Protein AF-A0A831WWN8-F1 (afdb_monomer_lite)

Sequence (257 aa):
MFRSAAKQTPRYRPALEALEDRYAPATVGPVLNGTVLTITAKNSGSNIVISDNGAGFGNNITVNFDNNKPAVFASVTTINIVGSNNRDKVTYNLTSAFGASNRVVNVNLAEGNDVVNFNASNINISTGASLSFNVQQGGGSITVAALYSGVINGALNFNATADLKPSNVCAQFQVQSGSTGNLNANLTGGTGKDYLTLAVCQANTGDPVVISATINAVGKGNQKDILAITPGVLVNSLSGEKFTPKILTSCSVCAES

Foldseek 3Di:
DDDDDDDDDDDDDDDDDPPPPPDPPDDAAWDDDQQEIEHEADQAAKEWEWEAQLPQFDQGIWIQIRNPDIDTDTNHAEYHYEAHQEEYEYEYAHPEANDLGHHAYEAEHAHYAYEYEAHAEAYEHDANYEYAYEADYHPYEYEYEADHEYAYQEEYHYEHEEEQEEYEHAHFYHHEPQHQYEYHAEYEYYQYQYAHEYEHHYPDPPHNYHYAHEYEYDHPDPRAHAYEYEPPYDYDYPDPDDHDHHYDPDRDDSVPD

Secondary structure (DSSP, 8-state):
---PPP-PPPPP------------PPPPEEEEETTEEEEEPPTT--EEEEEE---SSSEEEEEEETTPPPEEEES--EEEEE--SS--EEEEEE-S-B-S-EEEEEEEE-SSEEEEEEEETT--B-TT-EEEEEEEE-SSEEEEEEEEEE-BSSEEEEEEE--SS--EEEEEEEE-TT--SEEEEEEE--SS--EEEEEEEES-TTS--EEEEEEE----SS-----EE-TT------SS-----EE-SSS--TT--

Structure (mmCIF, N/CA/C/O backbone):
data_AF-A0A831WWN8-F1
#
_entry.id   AF-A0A831WWN8-F1
#
loop_
_atom_site.group_PDB
_atom_site.id
_atom_site.type_symbol
_atom_site.label_atom_id
_atom_site.label_alt_id
_atom_site.label_comp_id
_atom_site.label_asym_id
_atom_site.label_entity_id
_atom_site.label_seq_id
_atom_site.pdbx_PDB_ins_code
_atom_site.Cartn_x
_atom_site.Cartn_y
_atom_site.Cartn_z
_atom_site.occupancy
_atom_site.B_iso_or_equiv
_atom_site.auth_seq_id
_atom_site.auth_comp_id
_atom_site.auth_asym_id
_atom_site.auth_atom_id
_atom_site.pdbx_PDB_model_num
ATOM 1 N N . MET A 1 1 ? 79.628 -0.978 -50.983 1.00 47.94 1 MET A N 1
ATOM 2 C CA . MET A 1 1 ? 78.797 -2.095 -50.473 1.00 47.94 1 MET A CA 1
ATOM 3 C C . MET A 1 1 ? 77.578 -1.503 -49.777 1.00 47.94 1 MET A C 1
ATOM 5 O O . MET A 1 1 ? 77.693 -1.078 -48.637 1.00 47.94 1 MET A O 1
ATOM 9 N N . PHE A 1 2 ? 76.438 -1.403 -50.464 1.00 48.16 2 PHE A N 1
ATOM 10 C CA . PHE A 1 2 ? 75.191 -0.906 -49.870 1.00 48.16 2 PHE A CA 1
ATOM 11 C C . PHE A 1 2 ? 74.378 -2.100 -49.363 1.00 48.16 2 PHE A C 1
ATOM 13 O O . PHE A 1 2 ? 73.973 -2.954 -50.149 1.00 48.16 2 PHE A O 1
ATOM 20 N N . ARG A 1 3 ? 74.201 -2.209 -48.041 1.00 58.12 3 ARG A N 1
ATOM 21 C CA . ARG A 1 3 ? 73.379 -3.260 -47.430 1.00 58.12 3 ARG A CA 1
ATOM 22 C C . ARG A 1 3 ? 71.913 -2.852 -47.548 1.00 58.12 3 ARG A C 1
ATOM 24 O O . ARG A 1 3 ? 71.499 -1.870 -46.941 1.00 58.12 3 ARG A O 1
ATOM 31 N N . SER A 1 4 ? 71.154 -3.593 -48.351 1.00 58.69 4 SER A N 1
ATOM 32 C CA . SER A 1 4 ? 69.708 -3.414 -48.485 1.00 58.69 4 SER A CA 1
ATOM 33 C C . SER A 1 4 ? 69.034 -3.838 -47.179 1.00 58.69 4 SER A C 1
ATOM 35 O O . SER A 1 4 ? 69.185 -4.979 -46.740 1.00 58.69 4 SER A O 1
ATOM 37 N N . ALA A 1 5 ? 68.364 -2.898 -46.514 1.00 70.06 5 ALA A N 1
ATOM 38 C CA . ALA A 1 5 ? 67.663 -3.156 -45.265 1.00 70.06 5 ALA A CA 1
ATOM 39 C C . ALA A 1 5 ? 66.389 -3.962 -45.549 1.00 70.06 5 ALA A C 1
ATOM 41 O O . ALA A 1 5 ? 65.574 -3.583 -46.392 1.00 70.06 5 ALA A O 1
ATOM 42 N N . ALA A 1 6 ? 66.220 -5.084 -44.848 1.00 72.69 6 ALA A N 1
ATOM 43 C CA . ALA A 1 6 ? 65.039 -5.925 -44.972 1.00 72.69 6 ALA A CA 1
ATOM 44 C C . ALA A 1 6 ? 63.779 -5.125 -44.605 1.00 72.69 6 ALA A C 1
ATOM 46 O O . ALA A 1 6 ? 63.646 -4.613 -43.492 1.00 72.69 6 ALA A O 1
ATOM 47 N N . LYS A 1 7 ? 62.852 -5.018 -45.560 1.00 76.31 7 LYS A N 1
ATOM 48 C CA . LYS A 1 7 ? 61.577 -4.318 -45.405 1.00 76.31 7 LYS A CA 1
ATOM 49 C C . LYS A 1 7 ? 60.720 -5.075 -44.387 1.00 76.31 7 LYS A C 1
ATOM 51 O O . LYS A 1 7 ? 60.211 -6.151 -44.689 1.00 76.31 7 LYS A O 1
ATOM 56 N N . GLN A 1 8 ? 60.582 -4.538 -43.175 1.00 81.12 8 GLN A N 1
ATOM 57 C CA . GLN A 1 8 ? 59.682 -5.109 -42.175 1.00 81.12 8 GLN A CA 1
ATOM 58 C C . GLN A 1 8 ? 58.234 -4.972 -42.650 1.00 81.12 8 GLN A C 1
ATOM 60 O O . GLN A 1 8 ? 57.717 -3.868 -42.808 1.00 81.12 8 GLN A O 1
ATOM 65 N N . THR A 1 9 ? 57.573 -6.104 -42.877 1.00 80.94 9 THR A N 1
ATOM 66 C CA . THR A 1 9 ? 56.127 -6.151 -43.091 1.00 80.94 9 THR A CA 1
ATOM 67 C C . THR A 1 9 ? 55.415 -5.946 -41.753 1.00 80.94 9 THR A C 1
ATOM 69 O O . THR A 1 9 ? 55.699 -6.691 -40.806 1.00 80.94 9 THR A O 1
ATOM 72 N N . PRO A 1 10 ? 54.504 -4.964 -41.644 1.00 78.56 10 PRO A N 1
ATOM 73 C CA . PRO A 1 10 ? 53.754 -4.736 -40.418 1.00 78.56 10 PRO A CA 1
ATOM 74 C C . PRO A 1 10 ? 52.941 -5.988 -40.077 1.00 78.56 10 PRO A C 1
ATOM 76 O O . PRO A 1 10 ? 52.265 -6.564 -40.929 1.00 78.56 10 PRO A O 1
ATOM 79 N N . ARG A 1 11 ? 53.037 -6.441 -38.825 1.00 85.75 11 ARG A N 1
ATOM 80 C CA . ARG A 1 11 ? 52.242 -7.568 -38.330 1.00 85.75 11 ARG A CA 1
ATOM 81 C C . ARG A 1 11 ? 50.863 -7.049 -37.943 1.00 85.75 11 ARG A C 1
ATOM 83 O O . ARG A 1 11 ? 50.771 -6.150 -37.110 1.00 85.75 11 ARG A O 1
ATOM 90 N N . TYR A 1 12 ? 49.816 -7.637 -38.515 1.00 85.38 12 TYR A N 1
ATOM 91 C CA . TYR A 1 12 ? 48.446 -7.417 -38.065 1.00 85.38 12 TYR A CA 1
ATOM 92 C C . TYR A 1 12 ? 48.336 -7.837 -36.595 1.00 85.38 12 TYR A C 1
ATOM 94 O O . TYR A 1 12 ? 48.578 -8.994 -36.246 1.00 85.38 12 TYR A O 1
ATOM 102 N N . ARG A 1 13 ? 48.039 -6.869 -35.730 1.00 85.69 13 ARG A N 1
ATOM 103 C CA . ARG A 1 13 ? 47.744 -7.080 -34.316 1.00 85.69 13 ARG A CA 1
ATOM 104 C C . ARG A 1 13 ? 46.308 -6.615 -34.106 1.00 85.69 13 ARG A C 1
ATOM 106 O O . ARG A 1 13 ? 46.110 -5.404 -34.047 1.00 85.69 13 ARG A O 1
ATOM 113 N N . PRO A 1 14 ? 45.318 -7.522 -34.060 1.00 78.56 14 PRO A N 1
ATOM 114 C CA . PRO A 1 14 ? 43.962 -7.123 -33.719 1.00 78.56 14 PRO A CA 1
ATOM 115 C C . PRO A 1 14 ? 44.004 -6.483 -32.329 1.00 78.56 14 PRO A C 1
ATOM 117 O O . PRO A 1 14 ? 44.434 -7.110 -31.361 1.00 78.56 14 PRO A O 1
ATOM 120 N N . ALA A 1 15 ? 43.651 -5.202 -32.258 1.00 81.62 15 ALA A N 1
ATOM 121 C CA . ALA A 1 15 ? 43.452 -4.518 -30.996 1.00 81.62 15 ALA A CA 1
ATOM 122 C C . ALA A 1 15 ? 42.047 -4.877 -30.510 1.00 81.62 15 ALA A C 1
ATOM 124 O O . ALA A 1 15 ? 41.080 -4.745 -31.256 1.00 81.62 15 ALA A O 1
ATOM 125 N N . LEU A 1 16 ? 41.945 -5.371 -29.278 1.00 76.19 16 LEU A N 1
ATOM 126 C CA . LEU A 1 16 ? 40.666 -5.415 -28.582 1.00 76.19 16 LEU A CA 1
ATOM 127 C C . LEU A 1 16 ? 40.280 -3.965 -28.301 1.00 76.19 16 LEU A C 1
ATOM 129 O O . LEU A 1 16 ? 40.914 -3.312 -27.470 1.00 76.19 16 LEU A O 1
ATOM 133 N N . GLU A 1 17 ? 39.289 -3.451 -29.024 1.00 78.06 17 GLU A N 1
ATOM 134 C CA . GLU A 1 17 ? 38.621 -2.223 -28.611 1.00 78.06 17 GLU A CA 1
ATOM 135 C C . GLU A 1 17 ? 38.012 -2.487 -27.233 1.00 78.06 17 GLU A C 1
ATOM 137 O O . GLU A 1 17 ? 37.414 -3.544 -26.998 1.00 78.06 17 GLU A O 1
ATOM 142 N N . ALA A 1 18 ? 38.264 -1.577 -26.288 1.00 75.50 18 ALA A N 1
ATOM 143 C CA . ALA A 1 18 ? 37.658 -1.665 -24.972 1.00 75.50 18 ALA A CA 1
ATOM 144 C C . ALA A 1 18 ? 36.148 -1.762 -25.184 1.00 75.50 18 ALA A C 1
ATOM 146 O O . ALA A 1 18 ? 35.589 -0.953 -25.921 1.00 75.50 18 ALA A O 1
ATOM 147 N N . LEU A 1 19 ? 35.525 -2.784 -24.591 1.00 71.81 19 LEU A N 1
ATOM 148 C CA . LEU A 1 19 ? 34.079 -2.949 -24.616 1.00 71.81 19 LEU A CA 1
ATOM 149 C C . LEU A 1 19 ? 33.482 -1.640 -24.087 1.00 71.81 19 LEU A C 1
ATOM 151 O O . LEU A 1 19 ? 33.566 -1.363 -22.894 1.00 71.81 19 LEU A O 1
ATOM 155 N N . GLU A 1 20 ? 32.971 -0.816 -24.990 1.00 75.12 20 GLU A N 1
ATOM 156 C CA . GLU A 1 20 ? 32.306 0.440 -24.676 1.00 75.12 20 GLU A CA 1
ATOM 157 C C . GLU A 1 20 ? 31.226 0.197 -23.619 1.00 75.12 20 GLU A C 1
ATOM 159 O O . GLU A 1 20 ? 30.550 -0.837 -23.657 1.00 75.12 20 GLU A O 1
ATOM 164 N N . ASP A 1 21 ? 31.142 1.101 -22.636 1.00 77.25 21 ASP A N 1
ATOM 165 C CA . ASP A 1 21 ? 30.325 0.950 -21.431 1.00 77.25 21 ASP A CA 1
ATOM 166 C C . ASP A 1 21 ? 28.894 0.546 -21.798 1.00 77.25 21 ASP A C 1
ATOM 168 O O . ASP A 1 21 ? 28.051 1.364 -22.176 1.00 77.25 21 ASP A O 1
ATOM 172 N N . ARG A 1 22 ? 28.601 -0.753 -21.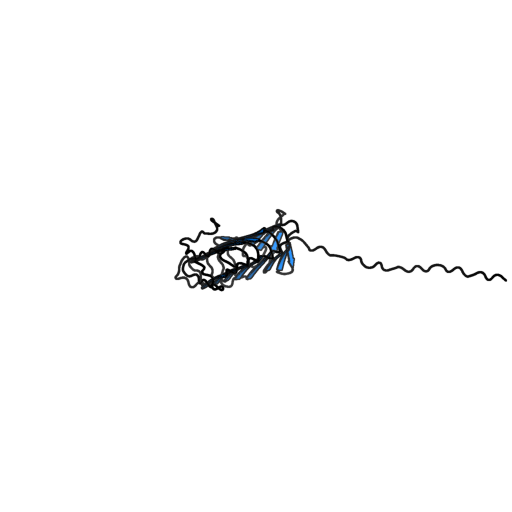689 1.00 72.50 22 ARG A N 1
ATOM 173 C CA . ARG A 1 22 ? 27.260 -1.283 -21.913 1.00 72.50 22 ARG A CA 1
ATOM 174 C C . ARG A 1 22 ? 26.413 -0.944 -20.702 1.00 72.50 22 ARG A C 1
ATOM 176 O O . ARG A 1 22 ? 26.253 -1.754 -19.792 1.00 72.50 22 ARG A O 1
ATOM 183 N N . TYR A 1 23 ? 25.847 0.254 -20.702 1.00 76.19 23 TYR A N 1
ATOM 184 C CA . TYR A 1 23 ? 24.773 0.585 -19.785 1.00 76.19 23 TYR A CA 1
ATOM 185 C C . TYR A 1 23 ? 23.511 -0.144 -20.249 1.00 76.19 23 TYR A C 1
ATOM 187 O O . TYR A 1 23 ? 22.890 0.246 -21.237 1.00 76.19 23 TYR A O 1
ATOM 195 N N . ALA A 1 24 ? 23.148 -1.237 -19.576 1.00 71.38 24 ALA A N 1
ATOM 196 C CA . ALA A 1 24 ? 21.840 -1.850 -19.767 1.00 71.38 24 ALA A CA 1
ATOM 197 C C . ALA A 1 24 ? 20.793 -0.853 -19.245 1.00 71.38 24 ALA A C 1
ATOM 199 O O . ALA A 1 24 ? 20.794 -0.571 -18.043 1.00 71.38 24 ALA A O 1
ATOM 200 N N . PRO A 1 25 ? 19.926 -0.285 -20.104 1.00 76.00 25 PRO A N 1
ATOM 201 C CA . PRO A 1 25 ? 18.902 0.636 -19.640 1.00 76.00 25 PRO A CA 1
ATOM 202 C C . PRO A 1 25 ? 18.046 -0.070 -18.591 1.00 76.00 25 PRO A C 1
ATOM 204 O O . PRO A 1 25 ? 17.655 -1.226 -18.784 1.00 76.00 25 PRO A O 1
ATOM 207 N N . ALA A 1 26 ? 17.754 0.613 -17.484 1.00 79.06 26 ALA A N 1
ATOM 208 C CA . ALA A 1 26 ? 16.809 0.094 -16.508 1.00 79.06 26 ALA A CA 1
ATOM 209 C C . ALA A 1 26 ? 15.495 -0.260 -17.224 1.00 79.06 26 ALA A C 1
ATOM 211 O O . ALA A 1 26 ? 14.973 0.524 -18.020 1.00 79.06 26 ALA A O 1
ATOM 212 N N . THR A 1 27 ? 14.981 -1.466 -16.983 1.00 86.75 27 THR A N 1
ATOM 213 C CA . THR A 1 27 ? 13.718 -1.894 -17.588 1.00 86.75 27 THR A CA 1
ATOM 214 C C . THR A 1 27 ? 12.577 -1.093 -16.966 1.00 86.75 27 THR A C 1
ATOM 216 O O . THR A 1 27 ? 12.375 -1.132 -15.753 1.00 86.75 27 THR A O 1
ATOM 219 N N . VAL A 1 28 ? 11.852 -0.355 -17.803 1.00 94.44 28 VAL A N 1
ATOM 220 C CA . VAL A 1 28 ? 10.651 0.400 -17.428 1.00 94.44 28 VAL A CA 1
ATOM 221 C C . VAL A 1 28 ? 9.422 -0.494 -17.586 1.00 94.44 28 VAL A C 1
ATOM 223 O O . VAL A 1 28 ? 9.306 -1.220 -18.574 1.00 94.44 28 VAL A O 1
ATOM 226 N N . GLY A 1 29 ? 8.479 -0.391 -16.650 1.00 95.69 29 GLY A N 1
ATOM 227 C CA . GLY A 1 29 ? 7.239 -1.162 -16.645 1.00 95.69 29 GLY A CA 1
ATOM 228 C C . GLY A 1 29 ? 7.295 -2.410 -15.755 1.00 95.69 29 GLY A C 1
ATOM 229 O O . GLY A 1 29 ? 8.200 -2.548 -14.929 1.00 95.69 29 GLY A O 1
ATOM 230 N N . PRO A 1 30 ? 6.287 -3.294 -15.862 1.00 97.12 30 PRO A N 1
ATOM 231 C CA . PRO A 1 30 ? 6.151 -4.449 -14.986 1.00 97.12 30 PRO A CA 1
ATOM 232 C C . PRO A 1 30 ? 7.050 -5.622 -15.414 1.00 97.12 30 PRO A C 1
ATOM 234 O O . PRO A 1 30 ? 7.032 -6.048 -16.567 1.00 97.12 30 PRO A O 1
ATOM 237 N N . VAL A 1 31 ? 7.785 -6.192 -14.459 1.00 96.88 31 VAL A N 1
ATOM 238 C CA . VAL A 1 31 ? 8.662 -7.359 -14.620 1.00 96.88 31 VAL A CA 1
ATOM 239 C C . VAL A 1 31 ? 8.411 -8.333 -13.470 1.00 96.88 31 VAL A C 1
ATOM 241 O O . VAL A 1 31 ? 8.543 -7.967 -12.303 1.00 96.88 31 VAL A O 1
ATOM 244 N N . LEU A 1 32 ? 8.063 -9.583 -13.786 1.00 96.56 32 LEU A N 1
ATOM 245 C CA . LEU A 1 32 ? 7.875 -10.648 -12.797 1.00 96.56 32 LEU A CA 1
ATOM 246 C C . LEU A 1 32 ? 9.138 -11.511 -12.695 1.00 96.56 32 LEU A C 1
ATOM 248 O O . LEU A 1 32 ? 9.572 -12.084 -13.693 1.00 96.56 32 LEU A O 1
ATOM 252 N N . ASN A 1 33 ? 9.690 -11.642 -11.489 1.00 96.75 33 ASN A N 1
ATOM 253 C CA . ASN A 1 33 ? 10.770 -12.576 -11.176 1.00 96.75 33 ASN A CA 1
ATOM 254 C C . ASN A 1 33 ? 10.346 -13.476 -10.005 1.00 96.75 33 ASN A C 1
ATOM 256 O O . ASN A 1 33 ? 10.228 -13.025 -8.863 1.00 96.75 33 ASN A O 1
ATOM 260 N N . GLY A 1 34 ? 10.060 -14.746 -10.299 1.00 95.12 34 GLY A N 1
ATOM 261 C CA . GLY A 1 34 ? 9.438 -15.656 -9.337 1.00 95.12 34 GLY A CA 1
ATOM 262 C C . GLY A 1 34 ? 8.065 -15.133 -8.903 1.00 95.12 34 GLY A C 1
ATOM 263 O O . GLY A 1 34 ? 7.175 -14.975 -9.733 1.00 95.12 34 GLY A O 1
ATOM 264 N N . THR A 1 35 ? 7.904 -14.845 -7.610 1.00 95.44 35 THR A N 1
ATOM 265 C CA . THR A 1 35 ? 6.669 -14.288 -7.026 1.00 95.44 35 THR A CA 1
ATOM 266 C C . THR A 1 35 ? 6.742 -12.776 -6.771 1.00 95.44 35 THR A C 1
ATOM 268 O O . THR A 1 35 ? 5.822 -12.199 -6.183 1.00 95.44 35 THR A O 1
ATOM 271 N N . VAL A 1 36 ? 7.829 -12.118 -7.194 1.00 96.94 36 VAL A N 1
ATOM 272 C CA . VAL A 1 36 ? 8.056 -10.680 -7.006 1.00 96.94 36 VAL A CA 1
ATOM 273 C C . VAL A 1 36 ? 7.798 -9.947 -8.316 1.00 96.94 36 VAL A C 1
ATOM 275 O O . VAL A 1 36 ? 8.539 -10.100 -9.288 1.00 96.94 36 VAL A O 1
ATOM 278 N N . LEU A 1 37 ? 6.742 -9.140 -8.337 1.00 97.25 37 LEU A N 1
ATOM 279 C CA . LEU A 1 37 ? 6.425 -8.233 -9.431 1.00 97.25 37 LEU A CA 1
ATOM 280 C C . LEU A 1 37 ? 7.048 -6.868 -9.142 1.00 97.25 37 LEU A C 1
ATOM 282 O O . LEU A 1 37 ? 6.639 -6.196 -8.199 1.00 97.25 37 LEU A O 1
ATOM 286 N N . THR A 1 38 ? 8.003 -6.443 -9.959 1.00 97.88 38 THR A N 1
ATOM 287 C CA . THR A 1 38 ? 8.586 -5.099 -9.888 1.00 97.88 38 THR A CA 1
ATOM 288 C C . THR A 1 38 ? 8.014 -4.235 -11.004 1.00 97.88 38 THR A C 1
ATOM 290 O O . THR A 1 38 ? 7.996 -4.658 -12.155 1.00 97.88 38 THR A O 1
ATOM 293 N N . ILE A 1 39 ? 7.544 -3.032 -10.684 1.00 97.88 39 ILE A N 1
ATOM 294 C CA . ILE A 1 39 ? 7.006 -2.059 -11.636 1.00 97.88 39 ILE A CA 1
ATOM 295 C C . ILE A 1 39 ? 7.834 -0.781 -11.516 1.00 97.88 39 ILE A C 1
ATOM 297 O O . ILE A 1 39 ? 7.747 -0.081 -10.509 1.00 97.88 39 ILE A O 1
ATOM 301 N N . THR A 1 40 ? 8.625 -0.479 -12.541 1.00 97.81 40 THR A N 1
ATOM 302 C CA . THR A 1 40 ? 9.481 0.717 -12.568 1.00 97.81 40 THR A CA 1
ATOM 303 C C . THR A 1 40 ? 8.817 1.818 -13.389 1.00 97.81 40 THR A C 1
ATOM 305 O O . THR A 1 40 ? 8.503 1.605 -14.565 1.00 97.81 40 THR A O 1
ATOM 308 N N . ALA A 1 41 ? 8.603 2.987 -12.785 1.00 97.56 41 ALA A N 1
ATOM 309 C CA . ALA A 1 41 ? 8.059 4.166 -13.451 1.00 97.56 41 ALA A CA 1
ATOM 310 C C . ALA A 1 41 ? 9.024 4.746 -14.502 1.00 97.56 41 ALA A C 1
ATOM 312 O O . ALA A 1 41 ? 10.225 4.474 -14.521 1.00 97.56 41 ALA A O 1
ATOM 313 N N . LYS A 1 42 ? 8.486 5.566 -15.403 1.00 96.50 42 LYS A N 1
ATOM 314 C CA . LYS A 1 42 ? 9.251 6.339 -16.388 1.00 96.50 42 LYS A CA 1
ATOM 315 C C . LYS A 1 42 ? 9.813 7.605 -15.762 1.00 96.50 42 LYS A C 1
ATOM 317 O O . LYS A 1 42 ? 9.138 8.267 -14.988 1.00 96.50 42 LYS A O 1
ATOM 322 N N . ASN A 1 43 ? 10.938 8.081 -16.291 1.00 94.06 43 ASN A N 1
ATOM 323 C CA . ASN A 1 43 ? 11.475 9.419 -15.999 1.00 94.06 43 ASN A CA 1
ATOM 324 C C . ASN A 1 43 ? 10.603 10.588 -16.512 1.00 94.06 43 ASN A C 1
ATOM 326 O O . ASN A 1 43 ? 11.061 11.723 -16.513 1.00 94.06 43 ASN A O 1
ATOM 330 N N . SER A 1 44 ? 9.386 10.334 -16.992 1.00 95.88 44 SER A N 1
ATOM 331 C CA . SER A 1 44 ? 8.389 11.351 -17.352 1.00 95.88 44 SER A CA 1
ATOM 332 C C . SER A 1 44 ? 7.207 11.386 -16.377 1.00 95.88 44 SER A C 1
ATOM 334 O O . SER A 1 44 ? 6.247 12.113 -16.620 1.00 95.88 44 SER A O 1
ATOM 336 N N . GLY A 1 45 ? 7.242 10.559 -15.328 1.00 96.62 45 GLY A N 1
ATOM 337 C CA . GLY A 1 45 ? 6.074 10.195 -14.538 1.00 96.62 45 GLY A CA 1
ATOM 338 C C . GLY A 1 45 ? 5.299 9.040 -15.177 1.00 96.62 45 GLY A C 1
ATOM 339 O O . GLY A 1 45 ? 5.405 8.777 -16.383 1.00 96.62 45 GLY A O 1
ATOM 340 N N . SER A 1 46 ? 4.535 8.321 -14.364 1.00 98.00 46 SER A N 1
ATOM 341 C CA . SER A 1 46 ? 3.749 7.156 -14.765 1.00 98.00 46 SER A CA 1
ATOM 342 C C . SER A 1 46 ? 2.399 7.089 -14.060 1.00 98.00 46 SER A C 1
ATOM 344 O O . SER A 1 46 ? 2.257 7.462 -12.901 1.00 98.00 46 SER A O 1
ATOM 346 N N . ASN A 1 47 ? 1.394 6.563 -14.755 1.00 98.12 47 ASN A N 1
ATOM 347 C CA . ASN A 1 47 ? 0.102 6.185 -14.198 1.00 98.12 47 ASN A CA 1
ATOM 348 C C . ASN A 1 47 ? 0.022 4.657 -14.111 1.00 98.12 47 ASN A C 1
ATOM 350 O O . ASN A 1 47 ? -0.111 3.969 -15.123 1.00 98.12 47 ASN A O 1
ATOM 354 N N . ILE A 1 48 ? 0.104 4.129 -12.896 1.00 98.25 48 ILE A N 1
ATOM 355 C CA . ILE A 1 48 ? 0.176 2.704 -12.592 1.00 98.25 48 ILE A CA 1
ATOM 356 C C . ILE A 1 48 ? -1.118 2.303 -11.890 1.00 98.25 48 ILE A C 1
ATOM 358 O O . ILE A 1 48 ? -1.368 2.699 -10.753 1.00 98.25 48 ILE A O 1
ATOM 362 N N . VAL A 1 49 ? -1.941 1.493 -12.552 1.00 98.44 49 VAL A N 1
ATOM 363 C CA . VAL A 1 49 ? -3.176 0.956 -11.972 1.00 98.44 49 VAL A CA 1
ATOM 364 C C . VAL A 1 49 ? -3.047 -0.551 -11.821 1.00 98.44 49 VAL A C 1
ATOM 366 O O . VAL A 1 49 ? -2.854 -1.268 -12.800 1.00 98.44 49 VAL A O 1
ATOM 369 N N . ILE A 1 50 ? -3.175 -1.030 -10.590 1.00 98.25 50 ILE A N 1
ATOM 370 C CA . ILE A 1 50 ? -3.112 -2.440 -10.223 1.00 98.25 50 ILE A CA 1
ATOM 371 C C . ILE A 1 50 ? -4.506 -2.876 -9.782 1.00 98.25 50 ILE A C 1
ATOM 373 O O . ILE A 1 50 ? -5.112 -2.249 -8.916 1.00 98.25 50 ILE A O 1
ATOM 377 N N . SER A 1 51 ? -5.007 -3.955 -10.372 1.00 97.81 51 SER A N 1
ATOM 378 C CA . SER A 1 51 ? -6.194 -4.666 -9.908 1.00 97.81 51 SER A CA 1
ATOM 379 C C . SER A 1 51 ? -5.758 -6.007 -9.335 1.00 97.81 51 SER A C 1
ATOM 381 O O . SER A 1 51 ? -5.217 -6.837 -10.065 1.00 97.81 51 SER A O 1
ATOM 383 N N . ASP A 1 52 ? -5.992 -6.199 -8.043 1.00 97.12 52 ASP A N 1
ATOM 384 C CA . ASP A 1 52 ? -5.760 -7.438 -7.308 1.00 97.12 52 ASP A CA 1
ATOM 385 C C . ASP A 1 52 ? -7.114 -8.069 -6.975 1.00 97.12 52 ASP A C 1
ATOM 387 O O . ASP A 1 52 ? -7.963 -7.438 -6.348 1.00 97.12 52 ASP A O 1
ATOM 391 N N . ASN A 1 53 ? -7.347 -9.304 -7.407 1.00 96.31 53 ASN A N 1
ATOM 392 C CA . ASN A 1 53 ? -8.584 -10.019 -7.087 1.00 96.31 53 ASN A CA 1
ATOM 393 C C . ASN A 1 53 ? -8.494 -10.824 -5.774 1.00 96.31 53 ASN A C 1
ATOM 395 O O . ASN A 1 53 ? -9.388 -11.610 -5.465 1.00 96.31 53 ASN A O 1
ATOM 399 N N . GLY A 1 54 ? -7.417 -10.685 -5.004 1.00 93.94 54 GLY A N 1
ATOM 400 C CA . GLY A 1 54 ? -7.239 -11.343 -3.712 1.00 93.94 54 GLY A CA 1
ATOM 401 C C . GLY A 1 54 ? -7.123 -12.868 -3.769 1.00 93.94 54 GLY A C 1
ATOM 402 O O . GLY A 1 54 ? -6.995 -13.511 -2.722 1.00 93.94 54 GLY A O 1
ATOM 403 N N . ALA A 1 55 ? -7.131 -13.466 -4.966 1.00 85.56 55 ALA A N 1
ATOM 404 C CA . ALA A 1 55 ? -6.853 -14.880 -5.139 1.00 85.56 55 ALA A CA 1
ATOM 405 C C . ALA A 1 55 ? -5.353 -15.091 -4.902 1.00 85.56 55 ALA A C 1
ATOM 407 O O . ALA A 1 55 ? -4.524 -14.555 -5.629 1.00 85.56 55 ALA A O 1
ATOM 408 N N . GLY A 1 56 ? -4.965 -15.842 -3.868 1.00 74.69 56 GLY A N 1
ATOM 409 C CA . GLY A 1 56 ? -3.545 -16.054 -3.549 1.00 74.69 56 GLY A CA 1
ATOM 410 C C . GLY A 1 56 ? -2.737 -16.634 -4.721 1.00 74.69 56 GLY A C 1
ATOM 411 O O . GLY A 1 56 ? -1.623 -16.189 -4.988 1.00 74.69 56 GLY A O 1
ATOM 412 N N . PHE A 1 57 ? -3.341 -17.561 -5.470 1.00 73.38 57 PHE A N 1
ATOM 413 C CA . PHE A 1 57 ? -2.762 -18.217 -6.644 1.00 73.38 57 PHE A CA 1
ATOM 414 C C . PHE A 1 57 ? -3.637 -18.002 -7.888 1.00 73.38 57 PHE A C 1
ATOM 416 O O . PHE A 1 57 ? -4.840 -17.770 -7.778 1.00 73.38 57 PHE A O 1
ATOM 423 N N . GLY A 1 58 ? -3.038 -18.118 -9.078 1.00 73.88 58 GLY A N 1
ATOM 424 C CA . GLY A 1 58 ? -3.700 -17.829 -10.358 1.00 73.88 58 GLY A CA 1
ATOM 425 C C . GLY A 1 58 ? -3.550 -16.367 -10.773 1.00 73.88 58 GLY A C 1
ATOM 426 O O . GLY A 1 58 ? -2.983 -15.586 -10.019 1.00 73.88 58 GLY A O 1
ATOM 427 N N . ASN A 1 59 ? -3.993 -16.033 -11.989 1.00 84.06 59 ASN A N 1
ATOM 428 C CA . ASN A 1 59 ? -3.953 -14.703 -12.620 1.00 84.06 59 ASN A CA 1
ATOM 429 C C . ASN A 1 59 ? -4.645 -13.630 -11.757 1.00 84.06 59 ASN A C 1
ATOM 431 O O . ASN A 1 59 ? -5.789 -13.251 -12.006 1.00 84.06 59 ASN A O 1
ATOM 435 N N . ASN A 1 60 ? -3.968 -13.196 -10.702 1.00 88.62 60 ASN A N 1
ATOM 436 C CA . ASN A 1 60 ? -4.546 -12.456 -9.591 1.00 88.62 60 ASN A CA 1
ATOM 437 C C . ASN A 1 60 ? -4.234 -10.970 -9.649 1.00 88.62 60 ASN A C 1
ATOM 439 O O . ASN A 1 60 ? -4.982 -10.177 -9.089 1.00 88.62 60 ASN A O 1
ATOM 443 N N . ILE A 1 61 ? -3.173 -10.599 -10.368 1.00 96.81 61 ILE A N 1
ATOM 444 C CA . ILE A 1 61 ? -2.742 -9.218 -10.536 1.00 96.81 61 ILE A CA 1
ATOM 445 C C . ILE A 1 61 ? -2.865 -8.810 -11.997 1.00 96.81 61 ILE A C 1
ATOM 447 O O . ILE A 1 61 ? -2.244 -9.406 -12.874 1.00 96.81 61 ILE A O 1
ATOM 451 N N . THR A 1 62 ? -3.615 -7.744 -12.253 1.00 97.50 62 THR A N 1
ATOM 452 C CA . THR A 1 62 ? -3.624 -7.044 -13.540 1.00 97.50 62 THR A CA 1
ATOM 453 C C . THR A 1 62 ? -2.990 -5.671 -13.369 1.00 97.50 62 THR A C 1
ATOM 455 O O . THR A 1 62 ? -3.416 -4.905 -12.510 1.00 97.50 62 THR A O 1
ATOM 458 N N . VAL A 1 63 ? -1.994 -5.340 -14.190 1.00 97.94 63 VAL A N 1
ATOM 459 C CA . VAL A 1 63 ? -1.327 -4.031 -14.197 1.00 97.94 63 VAL A CA 1
ATOM 460 C C . VAL A 1 63 ? -1.636 -3.308 -15.500 1.00 97.94 63 VAL A C 1
ATOM 462 O O . VAL A 1 63 ? -1.289 -3.786 -16.579 1.00 97.94 63 VAL A O 1
ATOM 465 N N . ASN A 1 64 ? -2.239 -2.130 -15.401 1.00 97.94 64 ASN A N 1
ATOM 466 C CA . ASN A 1 64 ? -2.321 -1.153 -16.478 1.00 97.94 64 ASN A CA 1
ATOM 467 C C . ASN A 1 64 ? -1.277 -0.056 -16.220 1.00 97.94 64 ASN A C 1
ATOM 469 O O . ASN A 1 64 ? -1.394 0.711 -15.265 1.00 97.94 64 ASN A O 1
ATOM 473 N N . PHE A 1 65 ? -0.243 -0.021 -17.057 1.00 97.81 65 PHE A N 1
ATOM 474 C CA . PHE A 1 65 ? 0.874 0.916 -16.966 1.00 97.81 65 PHE A CA 1
ATOM 475 C C . PHE A 1 65 ? 0.762 1.943 -18.097 1.00 97.81 65 PHE A C 1
ATOM 477 O O . PHE A 1 65 ? 0.862 1.571 -19.265 1.00 97.81 65 PHE A O 1
ATOM 484 N N . ASP A 1 66 ? 0.543 3.217 -17.773 1.00 96.62 66 ASP A N 1
ATOM 485 C CA . ASP A 1 66 ? 0.397 4.336 -18.719 1.00 96.62 66 ASP A CA 1
ATOM 486 C C . ASP A 1 66 ? -0.663 4.133 -19.813 1.00 96.62 66 ASP A C 1
ATOM 488 O O . ASP A 1 66 ? -0.455 4.498 -20.969 1.00 96.62 66 ASP A O 1
ATOM 492 N N . ASN A 1 67 ? -1.814 3.552 -19.459 1.00 92.44 67 ASN A N 1
ATOM 493 C CA . ASN A 1 67 ? -2.915 3.252 -20.388 1.00 92.44 67 ASN A CA 1
ATOM 494 C C . ASN A 1 67 ? -2.543 2.266 -21.511 1.00 92.44 67 ASN A C 1
ATOM 496 O O . ASN A 1 67 ? -3.242 2.182 -22.523 1.00 92.44 67 ASN A O 1
ATOM 500 N N . ASN A 1 68 ? -1.457 1.509 -21.344 1.00 94.19 68 ASN A N 1
ATOM 501 C CA . ASN A 1 68 ? -1.122 0.421 -22.251 1.00 94.19 68 ASN A CA 1
ATOM 502 C C . ASN A 1 68 ? -2.056 -0.776 -22.042 1.00 94.19 68 ASN A C 1
ATOM 504 O O . ASN A 1 68 ? -2.804 -0.862 -21.066 1.00 94.19 68 ASN A O 1
ATOM 508 N N . LYS A 1 69 ? -1.984 -1.744 -22.963 1.00 96.44 69 LYS A N 1
ATOM 509 C CA . LYS A 1 69 ? -2.675 -3.027 -22.808 1.00 96.44 69 LYS A CA 1
ATOM 510 C C . LYS A 1 69 ? -2.332 -3.628 -21.431 1.00 96.44 69 LYS A C 1
ATOM 512 O O . LYS A 1 69 ? -1.144 -3.825 -21.166 1.00 96.44 69 LYS A O 1
ATOM 517 N N . PRO A 1 70 ? -3.328 -3.946 -20.583 1.00 97.75 70 PRO A N 1
ATOM 518 C CA . PRO A 1 70 ? -3.057 -4.503 -19.267 1.00 97.75 70 PRO A CA 1
ATOM 519 C C . PRO A 1 70 ? -2.277 -5.820 -19.344 1.00 97.75 70 PRO A C 1
ATOM 521 O O . PRO A 1 70 ? -2.590 -6.690 -20.162 1.00 97.75 70 PRO A O 1
ATOM 524 N N . ALA A 1 71 ? -1.277 -5.961 -18.480 1.00 96.94 71 ALA A N 1
ATOM 525 C CA . ALA A 1 71 ? -0.524 -7.193 -18.284 1.00 96.94 71 ALA A CA 1
ATOM 526 C C . ALA A 1 71 ? -1.097 -7.963 -17.090 1.00 96.94 71 ALA A C 1
ATOM 528 O O . ALA A 1 71 ? -1.468 -7.360 -16.083 1.00 96.94 71 ALA A O 1
ATOM 529 N N . VAL A 1 72 ? -1.169 -9.287 -17.203 1.00 96.50 72 VAL A N 1
ATOM 530 C CA . VAL A 1 72 ? -1.727 -10.163 -16.169 1.00 96.50 72 VAL A CA 1
ATOM 531 C C . VAL A 1 72 ? -0.621 -11.050 -15.621 1.00 96.50 72 VAL A C 1
ATOM 533 O O . VAL A 1 72 ? 0.128 -11.658 -16.385 1.00 96.50 72 VAL A O 1
ATOM 536 N N . PHE A 1 73 ? -0.534 -11.124 -14.299 1.00 95.62 73 PHE A N 1
ATOM 537 C CA . PHE A 1 73 ? 0.466 -11.884 -13.567 1.00 95.62 73 PHE A CA 1
ATOM 538 C C . PHE A 1 73 ? -0.223 -12.860 -12.618 1.00 95.62 73 PHE A C 1
ATOM 540 O O . PHE A 1 73 ? -1.278 -12.565 -12.052 1.00 95.62 73 PHE A O 1
ATOM 547 N N . ALA A 1 74 ? 0.389 -14.026 -12.448 1.00 95.00 74 ALA A N 1
ATOM 548 C CA . ALA A 1 74 ? -0.063 -15.057 -11.528 1.00 95.00 74 ALA A CA 1
ATOM 549 C C . ALA A 1 74 ? 0.957 -15.268 -10.413 1.00 95.00 74 ALA A C 1
ATOM 551 O O . ALA A 1 74 ? 2.143 -14.986 -10.590 1.00 95.00 74 ALA A O 1
ATOM 552 N N . SER A 1 75 ? 0.491 -15.806 -9.284 1.00 93.38 75 SER A N 1
ATOM 553 C CA . SER A 1 75 ? 1.350 -16.230 -8.165 1.00 93.38 75 SER A CA 1
ATOM 554 C C . SER A 1 75 ? 2.248 -15.117 -7.612 1.00 93.38 75 SER A C 1
ATOM 556 O O . SER A 1 75 ? 3.311 -15.379 -7.052 1.00 93.38 75 SER A O 1
ATOM 558 N N . VAL A 1 76 ? 1.828 -13.863 -7.768 1.00 95.25 76 VAL A N 1
ATOM 559 C CA . VAL A 1 76 ? 2.516 -12.723 -7.171 1.00 95.25 76 VAL A CA 1
ATOM 560 C C . VAL A 1 76 ? 2.284 -12.772 -5.660 1.00 95.25 76 VAL A C 1
ATOM 562 O O . VAL A 1 76 ? 1.166 -13.006 -5.218 1.00 95.25 76 VAL A O 1
ATOM 565 N N . THR A 1 77 ? 3.323 -12.559 -4.862 1.00 95.81 77 THR A N 1
ATOM 566 C CA . THR A 1 77 ? 3.233 -12.402 -3.396 1.00 95.81 77 THR A CA 1
ATOM 567 C C . THR A 1 77 ? 3.756 -11.042 -2.957 1.00 95.81 77 THR A C 1
ATOM 569 O O . THR A 1 77 ? 3.320 -10.504 -1.942 1.00 95.81 77 THR A O 1
ATOM 572 N N . THR A 1 78 ? 4.662 -10.463 -3.745 1.00 96.56 78 THR A N 1
ATOM 573 C CA . THR A 1 78 ? 5.248 -9.150 -3.490 1.00 96.56 78 THR A CA 1
ATOM 574 C C . THR A 1 78 ? 5.106 -8.288 -4.730 1.00 96.56 78 THR A C 1
ATOM 576 O O . THR A 1 78 ? 5.447 -8.721 -5.829 1.00 96.56 78 THR A O 1
ATOM 579 N N . ILE A 1 79 ? 4.626 -7.065 -4.551 1.00 97.81 79 ILE A N 1
ATOM 580 C CA . ILE A 1 79 ? 4.581 -6.036 -5.582 1.00 97.81 79 ILE A CA 1
ATOM 581 C C . ILE A 1 79 ? 5.487 -4.903 -5.121 1.00 97.81 79 ILE A C 1
ATOM 583 O O . ILE A 1 79 ? 5.226 -4.284 -4.095 1.00 97.81 79 ILE A O 1
ATOM 587 N N . ASN A 1 80 ? 6.542 -4.634 -5.876 1.00 98.44 80 ASN A N 1
ATOM 588 C CA . ASN A 1 80 ? 7.430 -3.505 -5.657 1.00 98.44 80 ASN A CA 1
ATOM 589 C C . ASN A 1 80 ? 7.179 -2.476 -6.753 1.00 98.44 80 ASN A C 1
ATOM 591 O O . ASN A 1 80 ? 7.371 -2.765 -7.930 1.00 98.44 80 ASN A O 1
ATOM 595 N N . ILE A 1 81 ? 6.769 -1.277 -6.377 1.00 98.38 81 ILE A N 1
ATOM 596 C CA . ILE A 1 81 ? 6.630 -0.145 -7.284 1.00 98.38 81 ILE A CA 1
ATOM 597 C C . ILE A 1 81 ? 7.769 0.816 -6.979 1.00 98.38 81 ILE A C 1
ATOM 599 O O . ILE A 1 81 ? 7.948 1.221 -5.831 1.00 98.38 81 ILE A O 1
ATOM 603 N N . VAL A 1 82 ? 8.538 1.150 -8.009 1.00 98.19 82 VAL A N 1
ATOM 604 C CA . VAL A 1 82 ? 9.649 2.099 -7.938 1.00 98.19 82 VAL A CA 1
ATOM 605 C C . VAL A 1 82 ? 9.266 3.312 -8.773 1.00 98.19 82 VAL A C 1
ATOM 607 O O . VAL A 1 82 ? 9.153 3.211 -9.996 1.00 98.19 82 VAL A O 1
ATOM 610 N N . GLY A 1 83 ? 9.019 4.430 -8.095 1.00 97.38 83 GLY A N 1
ATOM 611 C CA . GLY A 1 83 ? 8.736 5.718 -8.715 1.00 97.38 83 GLY A CA 1
ATOM 612 C C . GLY A 1 83 ? 9.968 6.346 -9.364 1.00 97.38 83 GLY A C 1
ATOM 613 O O . GLY A 1 83 ? 11.094 5.856 -9.260 1.00 97.38 83 GLY A O 1
ATOM 614 N N . SER A 1 84 ? 9.729 7.450 -10.046 1.00 96.69 84 SER A N 1
ATOM 615 C CA . SER A 1 84 ? 10.713 8.305 -10.693 1.00 96.69 84 SER A CA 1
ATOM 616 C C . SER A 1 84 ? 10.879 9.609 -9.908 1.00 96.69 84 SER A C 1
ATOM 618 O O . SER A 1 84 ? 10.245 9.792 -8.878 1.00 96.69 84 SER A O 1
ATOM 620 N N . ASN A 1 85 ? 11.712 10.530 -10.404 1.00 96.94 85 ASN A N 1
ATOM 621 C CA . ASN A 1 85 ? 11.810 11.898 -9.868 1.00 96.94 85 ASN A CA 1
ATOM 622 C C . ASN A 1 85 ? 10.709 12.844 -10.397 1.00 96.94 85 ASN A C 1
ATOM 624 O O . ASN A 1 85 ? 10.810 14.066 -10.275 1.00 96.94 85 ASN A O 1
ATOM 628 N N . ASN A 1 86 ? 9.701 12.301 -11.079 1.00 97.12 86 ASN A N 1
ATOM 629 C CA . ASN A 1 86 ? 8.585 13.051 -11.639 1.00 97.12 86 ASN A CA 1
ATOM 630 C C . ASN A 1 86 ? 7.292 12.583 -10.993 1.00 97.12 86 ASN A C 1
ATOM 632 O O . ASN A 1 86 ? 7.251 11.565 -10.323 1.00 97.12 86 ASN A O 1
ATOM 636 N N . ARG A 1 87 ? 6.212 13.312 -11.273 1.00 97.75 87 ARG A N 1
ATOM 637 C CA . ARG A 1 87 ? 4.887 12.982 -10.763 1.00 97.75 87 ARG A CA 1
ATOM 638 C C . ARG A 1 87 ? 4.410 11.612 -11.247 1.00 97.75 87 ARG A C 1
ATOM 640 O O . ARG A 1 87 ? 4.014 11.459 -12.403 1.00 97.75 87 ARG A O 1
ATOM 647 N N . ASP A 1 88 ? 4.336 10.681 -10.317 1.00 98.19 88 ASP A N 1
ATOM 648 C CA . ASP A 1 88 ? 3.769 9.358 -10.473 1.00 98.19 88 ASP A CA 1
ATOM 649 C C . ASP A 1 88 ? 2.384 9.273 -9.821 1.00 98.19 88 ASP A C 1
ATOM 651 O O . ASP A 1 88 ? 2.064 9.922 -8.821 1.00 98.19 88 ASP A O 1
ATOM 655 N N . LYS A 1 89 ? 1.518 8.453 -10.411 1.00 98.38 89 LYS A N 1
ATOM 656 C CA . LYS A 1 89 ? 0.215 8.096 -9.862 1.00 98.38 89 LYS A CA 1
ATOM 657 C C . LYS A 1 89 ? 0.127 6.586 -9.755 1.00 98.38 89 LYS A C 1
ATOM 659 O O . LYS A 1 89 ? 0.164 5.887 -10.761 1.00 98.38 89 LYS A O 1
ATOM 664 N N . VAL A 1 90 ? -0.067 6.091 -8.544 1.00 98.56 90 VAL A N 1
ATOM 665 C CA . VAL A 1 90 ? -0.261 4.676 -8.244 1.00 98.56 90 VAL A CA 1
ATOM 666 C C . VAL A 1 90 ? -1.678 4.481 -7.728 1.00 98.56 90 VAL A C 1
ATOM 668 O O . VAL A 1 90 ? -2.167 5.223 -6.882 1.00 98.56 90 VAL A O 1
ATOM 671 N N . THR A 1 91 ? -2.387 3.492 -8.249 1.00 98.50 91 THR A N 1
ATOM 672 C CA . THR A 1 91 ? -3.698 3.086 -7.738 1.00 98.50 91 THR A CA 1
ATOM 673 C C . THR A 1 91 ? -3.722 1.576 -7.602 1.00 98.50 91 THR A C 1
ATOM 675 O O . THR A 1 91 ? -3.548 0.870 -8.589 1.00 98.50 91 THR A O 1
ATOM 678 N N . TYR A 1 92 ? -3.945 1.084 -6.389 1.00 98.50 92 TYR A N 1
ATOM 679 C CA . TYR A 1 92 ? -4.109 -0.332 -6.096 1.00 98.50 92 TYR A CA 1
ATOM 680 C C . TYR A 1 92 ? -5.554 -0.593 -5.685 1.00 98.50 92 TYR A C 1
ATOM 682 O O . TYR A 1 92 ? -6.034 -0.049 -4.691 1.00 98.50 92 TYR A O 1
ATOM 690 N N . ASN A 1 93 ? -6.245 -1.417 -6.466 1.00 98.06 93 ASN A N 1
ATOM 691 C CA . ASN A 1 93 ? -7.619 -1.823 -6.222 1.00 98.06 93 ASN A CA 1
ATOM 692 C C . ASN A 1 93 ? -7.635 -3.294 -5.823 1.00 98.06 93 ASN A C 1
ATOM 694 O O . ASN A 1 93 ? -7.303 -4.150 -6.640 1.00 98.06 93 ASN A O 1
ATOM 698 N N . LEU A 1 94 ? -8.063 -3.581 -4.601 1.00 97.62 94 LEU A N 1
ATOM 699 C CA . LEU A 1 94 ? -8.396 -4.930 -4.175 1.00 97.62 94 LEU A CA 1
ATOM 700 C C . LEU A 1 94 ? -9.892 -5.150 -4.418 1.00 97.62 94 LEU A C 1
ATOM 702 O O . LEU A 1 94 ? -10.728 -4.489 -3.806 1.00 97.62 94 LEU A O 1
ATOM 706 N N . THR A 1 95 ? -10.230 -6.025 -5.362 1.00 97.25 95 THR A N 1
ATOM 707 C CA . THR A 1 95 ? -11.585 -6.099 -5.940 1.00 97.25 95 THR A CA 1
ATOM 708 C C . THR A 1 95 ? -12.435 -7.249 -5.411 1.00 97.25 95 THR A C 1
ATOM 710 O O . THR A 1 95 ? -13.616 -7.338 -5.738 1.00 97.25 95 THR A O 1
ATOM 713 N N . SER A 1 96 ? -11.854 -8.147 -4.622 1.00 96.50 96 SER A N 1
ATOM 714 C CA . SER A 1 96 ? -12.557 -9.279 -4.011 1.00 96.50 96 SER A CA 1
ATOM 715 C C . SER A 1 96 ? -11.889 -9.703 -2.708 1.00 96.50 96 SER A C 1
ATOM 717 O O . SER A 1 96 ? -10.794 -9.243 -2.386 1.00 96.50 96 SER A O 1
ATOM 719 N N . ALA A 1 97 ? -12.585 -10.550 -1.942 1.00 96.12 97 ALA A N 1
ATOM 720 C CA . ALA A 1 97 ? -12.115 -11.048 -0.654 1.00 96.12 97 ALA A CA 1
ATOM 721 C C . ALA A 1 97 ? -10.679 -11.582 -0.750 1.00 96.12 97 ALA A C 1
ATOM 723 O O . ALA A 1 97 ? -10.345 -12.371 -1.635 1.00 96.12 97 ALA A O 1
ATOM 724 N N . PHE A 1 98 ? -9.841 -11.153 0.187 1.00 94.81 98 PHE A N 1
ATOM 725 C CA . PHE A 1 98 ? -8.449 -11.548 0.256 1.00 94.81 98 PHE A CA 1
ATOM 726 C C . PHE A 1 98 ? -8.358 -12.901 0.971 1.00 94.81 98 PHE A C 1
ATOM 728 O O . PHE A 1 98 ? -8.643 -13.018 2.170 1.00 94.81 98 PHE A O 1
ATOM 735 N N . GLY A 1 99 ? -8.061 -13.951 0.199 1.00 93.00 99 GLY A N 1
ATOM 736 C CA . GLY A 1 99 ? -7.980 -15.330 0.688 1.00 93.00 99 GLY A CA 1
ATOM 737 C C . GLY A 1 99 ? -6.731 -15.585 1.536 1.00 93.00 99 GLY A C 1
ATOM 738 O O . GLY A 1 99 ? -5.898 -14.697 1.678 1.00 93.00 99 GLY A O 1
ATOM 739 N N . ALA A 1 100 ? -6.585 -16.807 2.069 1.00 86.56 100 ALA A N 1
ATOM 740 C CA . ALA A 1 100 ? -5.487 -17.253 2.946 1.00 86.56 100 ALA A CA 1
ATOM 741 C C . ALA A 1 100 ? -4.099 -17.237 2.262 1.00 86.56 100 ALA A C 1
ATOM 743 O O . ALA A 1 100 ? -3.497 -18.270 1.976 1.00 86.56 100 ALA A O 1
ATOM 744 N N . SER A 1 101 ? -3.608 -16.043 1.954 1.00 92.81 101 SER A N 1
ATOM 745 C CA . SER A 1 101 ? -2.332 -15.765 1.310 1.00 92.81 101 SER A CA 1
ATOM 746 C C . SER A 1 101 ? -1.713 -14.508 1.908 1.00 92.81 101 SER A C 1
ATOM 748 O O . SER A 1 101 ? -2.391 -13.731 2.581 1.00 92.81 101 SER A O 1
ATOM 750 N N . ASN A 1 102 ? -0.425 -14.303 1.643 1.00 95.44 102 ASN A N 1
ATOM 751 C CA . ASN A 1 102 ? 0.290 -13.110 2.074 1.00 95.44 102 ASN A CA 1
ATOM 752 C C . ASN A 1 102 ? 0.596 -12.232 0.858 1.00 95.44 102 ASN A C 1
ATOM 754 O O . ASN A 1 102 ? 1.131 -12.720 -0.141 1.00 95.44 102 ASN A O 1
ATOM 758 N N . ARG A 1 103 ? 0.270 -10.941 0.948 1.00 96.56 103 ARG A N 1
ATOM 759 C CA . ARG A 1 103 ? 0.618 -9.923 -0.045 1.00 96.56 103 ARG A CA 1
ATOM 760 C C . ARG A 1 103 ? 1.383 -8.796 0.615 1.00 96.56 103 ARG A C 1
ATOM 762 O O . ARG A 1 103 ? 0.926 -8.230 1.605 1.00 96.56 103 ARG A O 1
ATOM 769 N N . VAL A 1 104 ? 2.505 -8.429 0.014 1.00 97.75 104 VAL A N 1
ATOM 770 C CA . VAL A 1 104 ? 3.228 -7.204 0.353 1.00 97.75 104 VAL A CA 1
ATOM 771 C C . VAL A 1 104 ? 3.230 -6.294 -0.864 1.00 97.75 104 VAL A C 1
ATOM 773 O O . VAL A 1 104 ? 3.669 -6.697 -1.938 1.00 97.75 104 VAL A O 1
ATOM 776 N N . VAL A 1 105 ? 2.738 -5.073 -0.702 1.00 98.06 105 VAL A N 1
ATOM 777 C CA . VAL A 1 105 ? 2.787 -4.017 -1.710 1.00 98.06 105 VAL A CA 1
ATOM 778 C C . VAL A 1 105 ? 3.673 -2.911 -1.166 1.00 98.06 105 VAL A C 1
ATOM 780 O O . VAL A 1 105 ? 3.337 -2.287 -0.165 1.00 98.06 105 VAL A O 1
ATOM 783 N N . ASN A 1 106 ? 4.810 -2.687 -1.813 1.00 98.62 106 ASN A N 1
ATOM 784 C CA . ASN A 1 106 ? 5.743 -1.620 -1.481 1.00 98.62 106 ASN A CA 1
ATOM 785 C C . ASN A 1 106 ? 5.686 -0.566 -2.580 1.00 98.62 106 ASN A C 1
ATOM 787 O O . ASN A 1 106 ? 5.954 -0.868 -3.743 1.00 98.62 106 ASN A O 1
ATOM 791 N N . VAL A 1 107 ? 5.345 0.660 -2.211 1.00 98.44 107 VAL A N 1
ATOM 792 C CA . VAL A 1 107 ? 5.288 1.819 -3.096 1.00 98.44 107 VAL A CA 1
ATOM 793 C C . VAL A 1 107 ? 6.396 2.772 -2.672 1.00 98.44 107 VAL A C 1
ATOM 795 O O . VAL A 1 107 ? 6.229 3.530 -1.722 1.00 98.44 107 VAL A O 1
ATOM 798 N N . ASN A 1 108 ? 7.538 2.687 -3.355 1.00 98.25 108 ASN A N 1
ATOM 79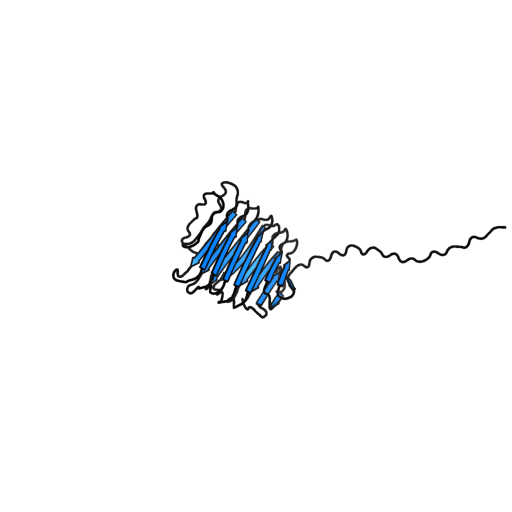9 C CA . ASN A 1 108 ? 8.717 3.503 -3.085 1.00 98.25 108 ASN A CA 1
ATOM 800 C C . ASN A 1 108 ? 8.815 4.582 -4.161 1.00 98.25 108 ASN A C 1
ATOM 802 O O . ASN A 1 108 ? 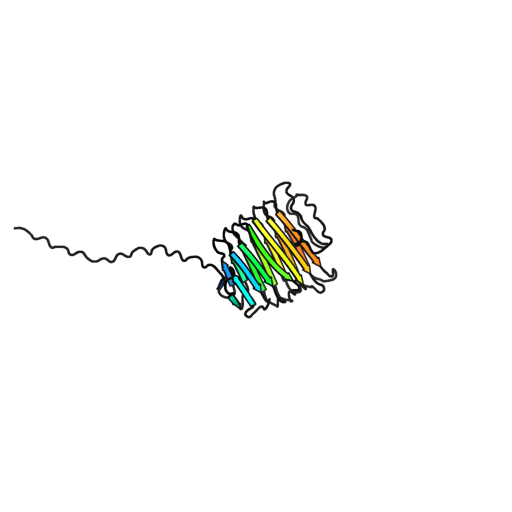9.256 4.313 -5.280 1.00 98.25 108 ASN A O 1
ATOM 806 N N . LEU A 1 109 ? 8.365 5.785 -3.836 1.00 97.75 109 LEU A N 1
ATOM 807 C CA . LEU A 1 109 ? 8.368 6.936 -4.733 1.00 97.75 109 LEU A CA 1
ATOM 808 C C . LEU A 1 109 ? 9.605 7.782 -4.446 1.00 97.75 109 LEU A C 1
ATOM 810 O O . LEU A 1 109 ? 10.013 7.893 -3.291 1.00 97.75 109 LEU A O 1
ATOM 814 N N . ALA A 1 110 ? 10.239 8.333 -5.479 1.00 96.38 110 ALA A N 1
ATOM 815 C CA . ALA A 1 110 ? 11.445 9.132 -5.298 1.00 96.38 110 ALA A CA 1
ATOM 816 C C . ALA A 1 110 ? 11.074 10.604 -5.042 1.00 96.38 110 ALA A C 1
ATOM 818 O O . ALA A 1 110 ? 10.378 10.921 -4.075 1.00 96.38 110 ALA A O 1
ATOM 819 N N . GLU A 1 111 ? 11.569 11.525 -5.861 1.00 95.06 111 GLU A N 1
ATOM 820 C CA . GLU A 1 111 ? 11.114 12.915 -5.845 1.00 95.06 111 GLU A CA 1
ATOM 821 C C . GLU A 1 111 ? 9.846 13.076 -6.690 1.00 95.06 111 GLU A C 1
ATOM 823 O O . GLU A 1 111 ? 9.646 12.356 -7.655 1.00 95.06 111 GLU A O 1
ATOM 828 N N . GLY A 1 112 ? 9.005 14.060 -6.388 1.00 96.06 112 GLY A N 1
ATOM 829 C CA . GLY A 1 112 ? 7.788 14.268 -7.168 1.00 96.06 112 GLY A CA 1
ATOM 830 C C . GLY A 1 112 ? 6.672 14.898 -6.357 1.00 96.06 112 GLY A C 1
ATOM 831 O O . GLY A 1 112 ? 6.845 15.215 -5.183 1.00 96.06 112 GLY A O 1
ATOM 832 N N . ASN A 1 113 ? 5.539 15.111 -7.019 1.00 97.25 113 ASN A N 1
ATOM 833 C CA . ASN A 1 113 ? 4.272 15.452 -6.375 1.00 97.25 113 ASN A CA 1
ATOM 834 C C . ASN A 1 113 ? 3.317 14.288 -6.641 1.00 97.25 113 ASN A C 1
ATOM 836 O O . ASN A 1 113 ? 2.471 14.362 -7.542 1.00 97.25 113 ASN A O 1
ATOM 840 N N . ASP A 1 114 ? 3.526 13.193 -5.927 1.00 97.94 114 ASP A N 1
ATOM 841 C CA . ASP A 1 114 ? 2.990 11.887 -6.290 1.00 97.94 114 ASP A CA 1
ATOM 842 C C . ASP A 1 114 ? 1.611 11.633 -5.686 1.00 97.94 114 ASP A C 1
ATOM 844 O O . ASP A 1 114 ? 1.185 12.283 -4.729 1.00 97.94 114 ASP A O 1
ATOM 848 N N . VAL A 1 115 ? 0.877 10.688 -6.272 1.00 98.06 115 VAL A N 1
ATOM 849 C CA . VAL A 1 115 ? -0.460 10.299 -5.809 1.00 98.06 115 VAL A CA 1
ATOM 850 C C . VAL A 1 115 ? -0.527 8.791 -5.625 1.00 98.06 115 VAL A C 1
ATOM 852 O O . VAL A 1 115 ? -0.274 8.045 -6.568 1.00 98.06 115 VAL A O 1
ATOM 855 N N . VAL A 1 116 ? -0.950 8.333 -4.450 1.00 98.44 116 VAL A N 1
ATOM 856 C CA . VAL A 1 116 ? -1.170 6.915 -4.152 1.00 98.44 116 VAL A CA 1
ATOM 857 C C . VAL A 1 116 ? -2.594 6.702 -3.665 1.00 98.44 116 VAL A C 1
ATOM 859 O O . VAL A 1 116 ? -3.011 7.280 -2.668 1.00 98.44 116 VAL A O 1
ATOM 862 N N . ASN A 1 117 ? -3.330 5.831 -4.351 1.00 98.06 117 ASN A N 1
ATOM 863 C CA . ASN A 1 117 ? -4.663 5.408 -3.941 1.00 98.06 117 ASN A CA 1
ATOM 864 C C . ASN A 1 117 ? -4.655 3.920 -3.584 1.00 98.06 117 ASN A C 1
ATOM 866 O O . ASN A 1 117 ? -4.259 3.090 -4.406 1.00 98.06 117 ASN A O 1
ATOM 870 N N . PHE A 1 118 ? -5.133 3.581 -2.392 1.00 98.12 118 PHE A N 1
ATOM 871 C CA . PHE A 1 118 ? -5.419 2.214 -1.968 1.00 98.12 118 PHE A CA 1
ATOM 872 C C . PHE A 1 118 ? -6.931 2.059 -1.803 1.00 98.12 118 PHE A C 1
ATOM 874 O O . PHE A 1 118 ? -7.521 2.707 -0.944 1.00 98.12 118 PHE A O 1
ATOM 881 N N . ASN A 1 119 ? -7.559 1.212 -2.619 1.00 98.06 119 ASN A N 1
ATOM 882 C CA . ASN A 1 119 ? -9.007 1.017 -2.625 1.00 98.06 119 ASN A CA 1
ATOM 883 C C . ASN A 1 119 ? -9.356 -0.446 -2.338 1.00 98.06 119 ASN A C 1
ATOM 885 O O . ASN A 1 119 ? -9.035 -1.332 -3.131 1.00 98.06 119 ASN A O 1
ATOM 889 N N . ALA A 1 120 ? -10.059 -0.690 -1.238 1.00 97.56 120 ALA A N 1
ATOM 890 C CA . ALA A 1 120 ? -10.513 -2.011 -0.816 1.00 97.56 120 ALA A CA 1
ATOM 891 C C . ALA A 1 120 ? -11.891 -1.903 -0.137 1.00 97.56 120 ALA A C 1
ATOM 893 O O . ALA A 1 120 ? -12.013 -2.007 1.081 1.00 97.56 120 ALA A O 1
ATOM 894 N N . SER A 1 121 ? -12.937 -1.649 -0.929 1.00 97.31 121 SER A N 1
ATOM 895 C CA . SER A 1 121 ? -14.308 -1.465 -0.429 1.00 97.31 121 SER A CA 1
ATOM 896 C C . SER A 1 121 ? -15.087 -2.780 -0.398 1.00 97.31 121 SER A C 1
ATOM 898 O O . SER A 1 121 ? -15.161 -3.480 -1.406 1.00 97.31 121 SER A O 1
ATOM 900 N N . ASN A 1 122 ? -15.703 -3.087 0.744 1.00 97.44 122 ASN A N 1
ATOM 901 C CA . ASN A 1 122 ? -16.420 -4.331 1.035 1.00 97.44 122 ASN A CA 1
ATOM 902 C C . ASN A 1 122 ? -15.563 -5.588 0.809 1.00 97.44 122 ASN A C 1
ATOM 904 O O . ASN A 1 122 ? -16.022 -6.585 0.251 1.00 97.44 122 ASN A O 1
ATOM 908 N N . ILE A 1 123 ? -14.304 -5.529 1.244 1.00 97.94 123 ILE A N 1
ATOM 909 C CA . ILE A 1 123 ? -13.327 -6.600 1.091 1.00 97.94 123 ILE A CA 1
ATOM 910 C C . ILE A 1 123 ? -13.002 -7.245 2.432 1.00 97.94 123 ILE A C 1
ATOM 912 O O . ILE A 1 123 ? -12.402 -6.634 3.317 1.00 97.94 123 ILE A O 1
ATOM 916 N N . ASN A 1 124 ? -13.297 -8.536 2.545 1.00 97.88 124 ASN A N 1
ATOM 917 C CA . ASN A 1 124 ? -12.920 -9.311 3.719 1.00 97.88 124 ASN A CA 1
ATOM 918 C C . ASN A 1 124 ? -11.466 -9.783 3.625 1.00 97.88 124 ASN A C 1
ATOM 920 O O . ASN A 1 124 ? -11.040 -10.275 2.579 1.00 97.88 124 ASN A O 1
ATOM 924 N N . ILE A 1 125 ? -10.729 -9.687 4.731 1.00 97.88 125 ILE A N 1
ATOM 925 C CA . ILE A 1 125 ? -9.401 -10.285 4.898 1.00 97.88 125 ILE A CA 1
ATOM 926 C C . ILE A 1 125 ? -9.577 -11.582 5.686 1.00 97.88 125 ILE A C 1
ATOM 928 O O . ILE A 1 125 ? -9.867 -11.555 6.882 1.00 97.88 125 ILE A O 1
ATOM 932 N N . SER A 1 126 ? -9.442 -12.721 5.010 1.00 97.50 126 SER A N 1
ATOM 933 C CA . SER A 1 126 ? -9.731 -14.040 5.588 1.00 97.50 126 SER A CA 1
ATOM 934 C C . SER A 1 126 ? -8.746 -14.423 6.697 1.00 97.50 126 SER A C 1
ATOM 936 O O . SER A 1 126 ? -7.615 -13.943 6.737 1.00 97.50 126 SER A O 1
ATOM 938 N N . THR A 1 127 ? -9.139 -15.346 7.577 1.00 97.06 127 THR A N 1
ATOM 939 C CA . THR A 1 127 ? -8.230 -15.932 8.574 1.00 97.06 127 THR A CA 1
ATOM 940 C C . THR A 1 127 ? -6.985 -16.518 7.904 1.00 97.06 127 THR A C 1
ATOM 942 O O . THR A 1 127 ? -7.079 -17.192 6.879 1.00 97.06 127 THR A O 1
ATOM 945 N N . GLY A 1 128 ? -5.810 -16.251 8.479 1.00 95.88 128 GLY A N 1
ATOM 946 C CA . GLY A 1 128 ? -4.518 -16.680 7.931 1.00 95.88 128 GLY A CA 1
ATOM 947 C C . GLY A 1 128 ? -4.013 -15.851 6.743 1.00 95.88 128 GLY A C 1
ATOM 948 O O . GLY A 1 128 ? -2.892 -16.081 6.299 1.00 95.88 128 GLY A O 1
ATOM 949 N N . ALA A 1 129 ? -4.796 -14.891 6.241 1.00 96.88 129 ALA A N 1
ATOM 950 C CA . ALA A 1 129 ? -4.351 -13.949 5.222 1.00 96.88 129 ALA A CA 1
ATOM 951 C C . ALA A 1 129 ? -3.614 -12.754 5.841 1.00 96.88 129 ALA A C 1
ATOM 953 O O . ALA A 1 129 ? -3.950 -12.317 6.944 1.00 96.88 129 ALA A O 1
ATOM 954 N N . SER A 1 130 ? -2.659 -12.182 5.109 1.00 97.38 130 SER A N 1
ATOM 955 C CA . SER A 1 130 ? -1.989 -10.935 5.489 1.00 97.38 130 SER A CA 1
ATOM 956 C C . SER A 1 130 ? -1.804 -10.027 4.281 1.00 97.38 130 SER A C 1
ATOM 958 O O . SER A 1 130 ? -1.187 -10.428 3.294 1.00 97.38 130 SER A O 1
ATOM 960 N N . LEU A 1 131 ? -2.318 -8.802 4.354 1.00 97.75 131 LEU A N 1
ATOM 961 C CA . LEU A 1 131 ? -2.082 -7.757 3.363 1.00 97.75 131 LEU A CA 1
ATOM 962 C C . LEU A 1 131 ? -1.299 -6.623 4.014 1.00 97.75 131 LEU A C 1
ATOM 964 O O . LEU A 1 131 ? -1.777 -6.005 4.962 1.00 97.75 131 LEU A O 1
ATOM 968 N N . SER A 1 132 ? -0.119 -6.332 3.478 1.00 98.31 132 SER A N 1
ATOM 969 C CA . SER A 1 132 ? 0.693 -5.185 3.873 1.00 98.31 132 SER A CA 1
ATOM 970 C C . SER A 1 132 ? 0.814 -4.211 2.712 1.00 98.31 132 SER A C 1
ATOM 972 O O . SER A 1 132 ? 1.315 -4.582 1.652 1.00 98.31 132 SER A O 1
ATOM 974 N N . PHE A 1 133 ? 0.381 -2.972 2.918 1.00 98.38 133 PHE A N 1
ATOM 975 C CA . PHE A 1 133 ? 0.500 -1.883 1.957 1.00 98.38 133 PHE A CA 1
ATOM 976 C C . PHE A 1 133 ? 1.393 -0.792 2.548 1.00 98.38 133 PHE A C 1
ATOM 978 O O . PHE A 1 133 ? 1.020 -0.128 3.515 1.00 98.38 133 PHE A O 1
ATOM 985 N N . ASN A 1 134 ? 2.589 -0.645 1.989 1.00 98.56 134 ASN A N 1
ATOM 986 C CA . ASN A 1 134 ? 3.625 0.253 2.476 1.00 98.56 134 ASN A CA 1
ATOM 987 C C . ASN A 1 134 ? 3.876 1.341 1.436 1.00 98.56 134 ASN A C 1
ATOM 989 O O . ASN A 1 134 ? 4.189 1.034 0.287 1.00 98.56 134 ASN A O 1
ATOM 993 N N . VAL A 1 135 ? 3.769 2.598 1.845 1.00 98.38 135 VAL A N 1
ATOM 994 C CA . VAL A 1 135 ? 4.044 3.770 1.018 1.00 98.38 135 VAL A CA 1
ATOM 995 C C . VAL A 1 135 ? 5.189 4.548 1.639 1.00 98.38 135 VAL A C 1
ATOM 997 O O . VAL A 1 135 ? 5.128 4.920 2.811 1.00 98.38 135 VAL A O 1
ATOM 1000 N N . GLN A 1 136 ? 6.212 4.816 0.841 1.00 97.81 136 GLN A N 1
ATOM 1001 C CA . GLN A 1 136 ? 7.332 5.662 1.209 1.00 97.81 136 GLN A CA 1
ATOM 1002 C C . GLN A 1 136 ? 7.565 6.690 0.106 1.00 97.81 136 GLN A C 1
ATOM 1004 O O . GLN A 1 136 ? 7.798 6.326 -1.048 1.00 97.81 136 GLN A O 1
ATOM 1009 N N . GLN A 1 137 ? 7.512 7.966 0.478 1.00 96.44 137 GLN A N 1
ATOM 1010 C CA . GLN A 1 137 ? 7.930 9.076 -0.370 1.00 96.44 137 GLN A CA 1
ATOM 1011 C C . GLN A 1 137 ? 9.409 9.406 -0.109 1.00 96.44 137 GLN A C 1
ATOM 1013 O O . GLN A 1 137 ? 9.864 9.340 1.034 1.00 96.44 137 GLN A O 1
ATOM 1018 N N . GLY A 1 138 ? 10.158 9.747 -1.160 1.00 93.62 138 GLY A N 1
ATOM 1019 C CA . GLY A 1 138 ? 11.458 10.423 -1.074 1.00 93.62 138 GLY A CA 1
ATOM 1020 C C . GLY A 1 138 ? 11.291 11.942 -0.957 1.00 93.62 138 GLY A C 1
ATOM 1021 O O . GLY A 1 138 ? 10.286 12.407 -0.446 1.00 93.62 138 GLY A O 1
ATOM 1022 N N . GLY A 1 139 ? 12.201 12.759 -1.498 1.00 91.69 139 GLY A N 1
ATOM 1023 C CA . GLY A 1 139 ? 12.218 14.227 -1.289 1.00 91.69 139 GLY A CA 1
ATOM 1024 C C . GLY A 1 139 ? 11.050 15.052 -1.880 1.00 91.69 139 GLY A C 1
ATOM 1025 O O . GLY A 1 139 ? 11.142 16.279 -2.010 1.00 91.69 139 GLY A O 1
ATOM 1026 N N . GLY A 1 140 ? 9.974 14.396 -2.312 1.00 94.69 140 GLY A N 1
ATOM 1027 C CA . GLY A 1 140 ? 8.759 14.959 -2.898 1.00 94.69 140 GLY A CA 1
ATOM 1028 C C . GLY A 1 140 ? 7.635 15.230 -1.893 1.00 94.69 140 GLY A C 1
ATOM 1029 O O . GLY A 1 140 ? 7.754 14.914 -0.713 1.00 94.69 140 GLY A O 1
ATOM 1030 N N . SER A 1 141 ? 6.540 15.830 -2.368 1.00 95.38 141 SER A N 1
ATOM 1031 C CA . SER A 1 141 ? 5.261 15.785 -1.651 1.00 95.38 141 SER A CA 1
ATOM 1032 C C . SER A 1 141 ? 4.445 14.591 -2.130 1.00 95.38 141 SER A C 1
ATOM 1034 O O . SER A 1 141 ? 4.511 14.211 -3.298 1.00 95.38 141 SER A O 1
ATOM 1036 N N . ILE A 1 142 ? 3.633 14.024 -1.242 1.00 96.69 142 ILE A N 1
ATOM 1037 C CA . ILE A 1 142 ? 2.742 12.917 -1.588 1.00 96.69 142 ILE A CA 1
ATOM 1038 C C . ILE A 1 142 ? 1.296 13.239 -1.229 1.00 96.69 142 ILE A C 1
ATOM 1040 O O . ILE A 1 142 ? 1.008 13.880 -0.219 1.00 96.69 142 ILE A O 1
ATOM 1044 N N . THR A 1 143 ? 0.373 12.782 -2.072 1.00 96.56 143 THR A N 1
ATOM 1045 C CA . THR A 1 143 ? -1.043 12.640 -1.733 1.00 96.56 143 THR A CA 1
ATOM 1046 C C . THR A 1 143 ? -1.380 11.160 -1.610 1.00 96.56 143 THR A C 1
ATOM 1048 O O . THR A 1 143 ? -1.299 10.430 -2.596 1.00 96.56 143 THR A O 1
ATOM 1051 N N . VAL A 1 144 ? -1.773 10.708 -0.424 1.00 97.06 144 VAL A N 1
ATOM 1052 C CA . VAL A 1 144 ? -2.199 9.329 -0.176 1.00 97.06 144 VAL A CA 1
ATOM 1053 C C . VAL A 1 144 ? -3.669 9.319 0.210 1.00 97.06 144 VAL A C 1
ATOM 1055 O O . VAL A 1 144 ? -4.060 9.997 1.155 1.00 97.06 144 VAL A O 1
ATOM 1058 N N . ALA A 1 145 ? -4.467 8.519 -0.491 1.00 96.81 145 ALA A N 1
ATOM 1059 C CA . ALA A 1 145 ? -5.838 8.204 -0.116 1.00 96.81 145 ALA A CA 1
ATOM 1060 C C . ALA A 1 145 ? -5.980 6.687 0.046 1.00 96.81 145 ALA A C 1
ATOM 1062 O O . ALA A 1 145 ? -5.843 5.929 -0.915 1.00 96.81 145 ALA A O 1
ATOM 1063 N N . ALA A 1 146 ? -6.248 6.231 1.265 1.00 97.44 146 ALA A N 1
ATOM 1064 C CA . ALA A 1 146 ? -6.439 4.822 1.576 1.00 97.44 146 ALA A CA 1
ATOM 1065 C C . ALA A 1 146 ? -7.847 4.582 2.109 1.00 97.44 146 ALA A C 1
ATOM 1067 O O . ALA A 1 146 ? -8.233 5.134 3.134 1.00 97.44 146 ALA A O 1
ATOM 1068 N N . LEU A 1 147 ? -8.615 3.752 1.411 1.00 97.00 147 LEU A N 1
ATOM 1069 C CA . LEU A 1 147 ? -9.997 3.433 1.729 1.00 97.00 147 LEU A CA 1
ATOM 1070 C C . LEU A 1 147 ? -10.143 1.921 1.872 1.00 97.00 147 LEU A C 1
ATOM 1072 O O . LEU A 1 147 ? -10.004 1.177 0.900 1.00 97.00 147 LEU A O 1
ATOM 1076 N N . TYR A 1 148 ? -10.476 1.477 3.078 1.00 97.56 148 TYR A N 1
ATOM 1077 C CA . TYR A 1 148 ? -10.819 0.093 3.370 1.00 97.56 148 TYR A CA 1
ATOM 1078 C C . TYR A 1 148 ? -12.202 0.005 4.016 1.00 97.56 148 TYR A C 1
ATOM 1080 O O . TYR A 1 148 ? -12.516 0.767 4.933 1.00 97.56 148 TYR A O 1
ATOM 1088 N N . SER A 1 149 ? -13.004 -0.969 3.597 1.00 96.94 149 SER A N 1
ATOM 1089 C CA . SER A 1 149 ? -14.167 -1.431 4.354 1.00 96.94 149 SER A CA 1
ATOM 1090 C C . SER A 1 149 ? -14.327 -2.943 4.224 1.00 96.94 149 SER A C 1
ATOM 1092 O O . SER A 1 149 ? -14.167 -3.485 3.135 1.00 96.94 149 SER A O 1
ATOM 1094 N N . GLY A 1 150 ? -14.641 -3.638 5.317 1.00 97.88 150 GLY A N 1
ATOM 1095 C CA . GLY A 1 150 ? -14.822 -5.095 5.304 1.00 97.88 150 GLY A CA 1
ATOM 1096 C C . GLY A 1 150 ? -14.550 -5.767 6.646 1.00 97.88 150 GLY A C 1
ATOM 1097 O O . GLY A 1 150 ? -14.237 -5.099 7.634 1.00 97.88 150 GLY A O 1
ATOM 1098 N N . VAL A 1 151 ? -14.694 -7.093 6.681 1.00 98.00 151 VAL A N 1
ATOM 1099 C CA . VAL A 1 151 ? -14.380 -7.925 7.853 1.00 98.00 151 VAL A CA 1
ATOM 1100 C C . VAL A 1 151 ? -12.897 -8.293 7.852 1.00 98.00 151 VAL A C 1
ATOM 1102 O O . VAL A 1 151 ? -12.395 -8.861 6.879 1.00 98.00 151 VAL A O 1
ATOM 1105 N N . ILE A 1 152 ? -12.196 -8.031 8.955 1.00 97.94 152 ILE A N 1
ATOM 1106 C CA . ILE A 1 152 ? -10.782 -8.392 9.125 1.00 97.94 152 ILE A CA 1
ATOM 1107 C C . ILE A 1 152 ? -10.688 -9.586 10.072 1.00 97.94 152 ILE A C 1
ATOM 1109 O O . ILE A 1 152 ? -10.806 -9.422 11.281 1.00 97.94 152 ILE A O 1
ATOM 1113 N N . ASN A 1 153 ? -10.425 -10.774 9.530 1.00 97.94 153 ASN A N 1
ATOM 1114 C CA . ASN A 1 153 ? -10.142 -11.995 10.298 1.00 97.94 153 ASN A CA 1
ATOM 1115 C C . ASN A 1 153 ? -8.669 -12.430 10.199 1.00 97.94 153 ASN A C 1
ATOM 1117 O O . ASN A 1 153 ? -8.205 -13.225 11.015 1.00 97.94 153 ASN A O 1
ATOM 1121 N N . GLY A 1 154 ? -7.943 -11.930 9.195 1.00 97.56 154 GLY A N 1
ATOM 1122 C CA . GLY A 1 154 ? -6.491 -12.054 9.052 1.00 97.56 154 GLY A CA 1
ATOM 1123 C C . GLY A 1 154 ? -5.748 -10.827 9.583 1.00 97.56 154 GLY A C 1
ATOM 1124 O O . GLY A 1 154 ? -6.077 -10.303 10.645 1.00 97.56 154 GLY A O 1
ATOM 1125 N N . ALA A 1 155 ? -4.747 -10.358 8.840 1.00 97.94 155 ALA A N 1
ATOM 1126 C CA . ALA A 1 155 ? -3.994 -9.147 9.150 1.00 97.94 155 ALA A CA 1
ATOM 1127 C C . ALA A 1 155 ? -4.062 -8.128 8.003 1.00 97.94 155 ALA A C 1
ATOM 1129 O O . ALA A 1 155 ? -3.815 -8.464 6.844 1.00 97.94 155 ALA A O 1
ATOM 1130 N N . LEU A 1 156 ? -4.355 -6.874 8.338 1.00 97.94 156 LEU A N 1
ATOM 1131 C CA . LEU A 1 156 ? -4.237 -5.729 7.443 1.00 97.94 156 LEU A CA 1
ATOM 1132 C C . LEU A 1 156 ? -3.225 -4.750 8.035 1.00 97.94 156 LEU A C 1
ATOM 1134 O O . LEU A 1 156 ? -3.449 -4.208 9.114 1.00 97.94 156 LEU A O 1
ATOM 1138 N N . ASN A 1 157 ? -2.123 -4.525 7.324 1.00 98.25 157 ASN A N 1
ATOM 1139 C CA . ASN A 1 157 ? 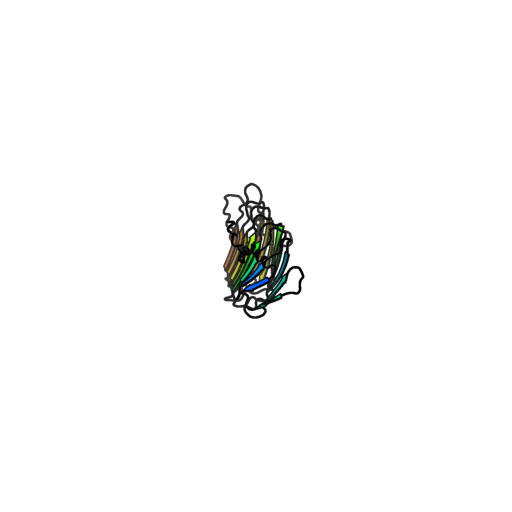-1.102 -3.552 7.686 1.00 98.25 157 ASN A CA 1
ATOM 1140 C C . ASN A 1 157 ? -1.072 -2.444 6.634 1.00 98.25 157 ASN A C 1
ATOM 1142 O O . ASN A 1 157 ? -0.891 -2.712 5.447 1.00 98.25 157 ASN A O 1
ATOM 1146 N N . PHE A 1 158 ? -1.210 -1.200 7.065 1.00 98.06 158 PHE A N 1
ATOM 1147 C CA . PHE A 1 158 ? -1.067 -0.026 6.224 1.00 98.06 158 PHE A CA 1
ATOM 1148 C C . PHE A 1 158 ? -0.025 0.895 6.839 1.00 98.06 158 PHE A C 1
ATOM 1150 O O . PHE A 1 158 ? -0.161 1.304 7.989 1.00 98.06 158 PHE A O 1
ATOM 1157 N N . ASN A 1 159 ? 1.005 1.231 6.074 1.00 98.00 159 ASN A N 1
ATOM 1158 C CA . ASN A 1 159 ? 2.034 2.171 6.490 1.00 98.00 159 ASN A CA 1
ATOM 1159 C C . ASN A 1 159 ? 2.190 3.228 5.403 1.00 98.00 159 ASN A C 1
ATOM 1161 O O . ASN A 1 159 ? 2.395 2.878 4.243 1.00 98.00 159 ASN A O 1
ATOM 1165 N N . ALA A 1 160 ? 2.123 4.502 5.768 1.00 96.81 160 ALA A N 1
ATOM 1166 C CA . ALA A 1 160 ? 2.436 5.596 4.860 1.00 96.81 160 ALA A CA 1
ATOM 1167 C C . ALA A 1 160 ? 3.385 6.580 5.536 1.00 96.81 160 ALA A C 1
ATOM 1169 O O . ALA A 1 160 ? 3.076 7.099 6.608 1.00 96.81 160 ALA A O 1
ATOM 1170 N N . THR A 1 161 ? 4.519 6.838 4.892 1.00 95.94 161 THR A N 1
ATOM 1171 C CA . THR A 1 161 ? 5.531 7.784 5.362 1.00 95.94 161 THR A CA 1
ATOM 1172 C C . THR A 1 161 ? 5.719 8.886 4.327 1.00 95.94 161 THR A C 1
ATOM 1174 O O . THR A 1 161 ? 6.143 8.617 3.199 1.00 95.94 161 THR A O 1
ATOM 1177 N N . ALA A 1 162 ? 5.393 10.116 4.720 1.00 93.19 162 ALA A N 1
ATOM 1178 C CA . ALA A 1 162 ? 5.757 11.331 4.000 1.00 93.19 162 ALA A CA 1
ATOM 1179 C C . ALA A 1 162 ? 7.186 11.768 4.369 1.00 93.19 162 ALA A C 1
ATOM 1181 O O . ALA A 1 162 ? 7.720 11.366 5.403 1.00 93.19 162 ALA A O 1
ATOM 1182 N N . ASP A 1 163 ? 7.803 12.587 3.519 1.00 91.00 163 ASP A N 1
ATOM 1183 C CA . ASP A 1 163 ? 9.176 13.071 3.705 1.00 91.00 163 ASP A CA 1
ATOM 1184 C C . ASP A 1 163 ? 9.209 14.595 3.949 1.00 91.00 163 ASP A C 1
ATOM 1186 O O . ASP A 1 163 ? 8.301 15.181 4.533 1.00 91.00 163 ASP A O 1
ATOM 1190 N N . LEU A 1 164 ? 10.272 15.283 3.529 1.00 87.44 164 LEU A N 1
ATOM 1191 C CA . LEU A 1 164 ? 10.564 16.665 3.905 1.00 87.44 164 LEU A CA 1
ATOM 1192 C C . LEU A 1 164 ? 9.529 17.712 3.450 1.00 87.44 164 LEU A C 1
ATOM 1194 O O . LEU A 1 164 ? 9.526 18.820 3.994 1.00 87.44 164 LEU A O 1
ATOM 1198 N N . LYS A 1 165 ? 8.700 17.422 2.437 1.00 92.31 165 LYS A N 1
ATOM 1199 C CA . LYS A 1 165 ? 7.765 18.394 1.842 1.00 92.31 165 LYS A CA 1
ATOM 1200 C C . LYS A 1 165 ? 6.329 18.208 2.340 1.00 92.31 165 LYS A C 1
ATOM 1202 O O . LYS A 1 165 ? 5.932 17.082 2.624 1.00 92.31 165 LYS A O 1
ATOM 1207 N N . PRO A 1 166 ? 5.526 19.295 2.352 1.00 92.38 166 PRO A N 1
ATOM 1208 C CA . PRO A 1 166 ? 4.115 19.233 2.718 1.00 92.38 166 PRO A CA 1
ATOM 1209 C C . PRO A 1 166 ? 3.354 18.145 1.964 1.00 92.38 166 PRO A C 1
ATOM 1211 O O . PRO A 1 166 ? 3.313 18.173 0.734 1.00 92.38 166 PRO A O 1
ATOM 1214 N N . SER A 1 167 ? 2.736 17.227 2.697 1.00 93.19 167 SER A N 1
ATOM 1215 C CA . SER A 1 167 ? 2.027 16.070 2.152 1.00 93.19 167 SER A CA 1
ATOM 1216 C C . SER A 1 167 ? 0.590 15.988 2.670 1.00 93.19 167 SER A C 1
ATOM 1218 O O . SER A 1 167 ? 0.256 16.530 3.720 1.00 93.19 167 SER A O 1
ATOM 1220 N N . ASN A 1 168 ? -0.286 15.318 1.924 1.00 93.62 168 ASN A N 1
ATOM 1221 C CA . ASN A 1 168 ? -1.659 15.032 2.340 1.00 93.62 168 ASN A CA 1
ATOM 1222 C C . ASN A 1 168 ? -1.839 13.517 2.404 1.00 93.62 168 ASN A C 1
ATOM 1224 O O . ASN A 1 168 ? -1.764 12.837 1.386 1.00 93.62 168 ASN A O 1
ATOM 1228 N N . VAL A 1 169 ? -2.029 12.969 3.596 1.00 94.31 169 VAL A N 1
ATOM 1229 C CA . VAL A 1 169 ? -2.158 11.532 3.821 1.00 94.31 169 VAL A CA 1
ATOM 1230 C C . VAL A 1 169 ? -3.468 11.296 4.548 1.00 94.31 169 VAL A C 1
ATOM 1232 O O . VAL A 1 169 ? -3.589 11.577 5.738 1.00 94.31 169 VAL A O 1
ATOM 1235 N N . CYS A 1 170 ? -4.447 10.752 3.836 1.00 93.75 170 CYS A N 1
ATOM 1236 C CA . CYS A 1 170 ? -5.719 10.346 4.404 1.00 93.75 170 CYS A CA 1
ATOM 1237 C C . CYS A 1 170 ? -5.897 8.834 4.313 1.00 93.75 170 CYS A C 1
ATOM 1239 O O . CYS A 1 170 ? -5.804 8.239 3.238 1.00 93.75 170 CYS A O 1
ATOM 1241 N N . ALA A 1 171 ? -6.194 8.209 5.447 1.00 94.94 171 ALA A N 1
ATOM 1242 C CA . ALA A 1 171 ? -6.529 6.803 5.529 1.00 94.94 171 ALA A CA 1
ATOM 1243 C C . ALA A 1 171 ? -7.814 6.595 6.336 1.00 94.94 171 ALA A C 1
ATOM 1245 O O . ALA A 1 171 ? -8.004 7.144 7.422 1.00 94.94 171 ALA A O 1
ATOM 1246 N N . GLN A 1 172 ? -8.707 5.782 5.790 1.00 94.25 172 GLN A N 1
ATOM 1247 C CA . GLN A 1 172 ? -10.020 5.488 6.332 1.00 94.25 172 GLN A CA 1
ATOM 1248 C C . GLN A 1 172 ? -10.244 3.978 6.309 1.00 94.25 172 GLN A C 1
ATOM 1250 O O . GLN A 1 172 ? -10.297 3.359 5.246 1.00 94.25 172 GLN A O 1
ATOM 1255 N N . PHE A 1 173 ? -10.441 3.398 7.489 1.00 94.88 173 PHE A N 1
ATOM 1256 C CA . PHE A 1 173 ? -10.698 1.977 7.684 1.00 94.88 173 PHE A CA 1
ATOM 1257 C C . PHE A 1 173 ? -12.051 1.787 8.366 1.00 94.88 173 PHE A C 1
ATOM 1259 O O . PHE A 1 173 ? -12.251 2.217 9.499 1.00 94.88 173 PHE A O 1
ATOM 1266 N N . GLN A 1 174 ? -12.991 1.140 7.682 1.00 95.00 174 GLN A N 1
ATOM 1267 C CA . GLN A 1 174 ? -14.295 0.754 8.221 1.00 95.00 174 GLN A CA 1
ATOM 1268 C C . GLN A 1 174 ? -14.320 -0.756 8.473 1.00 95.00 174 GLN A C 1
ATOM 1270 O O . GLN A 1 174 ? -14.652 -1.556 7.597 1.00 95.00 174 GLN A O 1
ATOM 1275 N N . VAL A 1 175 ? -13.945 -1.144 9.684 1.00 94.81 175 VAL A N 1
ATOM 1276 C CA . VAL A 1 175 ? -13.927 -2.526 10.157 1.00 94.81 175 VAL A CA 1
ATOM 1277 C C . VAL A 1 175 ? -15.361 -2.973 10.453 1.00 94.81 175 VAL A C 1
ATOM 1279 O O . VAL A 1 175 ? -16.019 -2.456 11.359 1.00 94.81 175 VAL A O 1
ATOM 1282 N N . GLN A 1 176 ? -15.872 -3.904 9.650 1.00 96.25 176 GLN A N 1
ATOM 1283 C CA . GLN A 1 176 ? -17.245 -4.401 9.740 1.00 96.25 176 GLN A CA 1
ATOM 1284 C C . GLN A 1 176 ? -17.427 -5.398 10.889 1.00 96.25 176 GLN A C 1
ATOM 1286 O O . GLN A 1 176 ? -16.458 -5.942 11.425 1.00 96.25 176 GLN A O 1
ATOM 1291 N N . SER A 1 177 ? -18.695 -5.632 11.246 1.00 95.88 177 SER A N 1
ATOM 1292 C CA . SER A 1 177 ? -19.058 -6.540 12.331 1.00 95.88 177 SER A CA 1
ATOM 1293 C C . SER A 1 177 ? -18.585 -7.974 12.061 1.00 95.88 177 SER A C 1
ATOM 1295 O O . SER A 1 177 ? -18.659 -8.451 10.929 1.00 95.88 177 SER A O 1
ATOM 1297 N N . GLY A 1 178 ? -18.122 -8.658 13.104 1.00 96.19 178 GLY A N 1
ATOM 1298 C CA . GLY A 1 178 ? -17.582 -10.015 13.045 1.00 96.19 178 GLY A CA 1
ATOM 1299 C C . GLY A 1 178 ? -16.074 -10.087 12.800 1.00 96.19 178 GLY A C 1
ATOM 1300 O O . GLY A 1 178 ? -15.564 -11.180 12.573 1.00 96.19 178 GLY A O 1
ATOM 1301 N N . SER A 1 179 ? -15.358 -8.958 12.838 1.00 96.62 179 SER A N 1
ATOM 1302 C CA . SER A 1 179 ? -13.900 -8.932 12.663 1.00 96.62 179 SER A CA 1
ATOM 1303 C C . SER A 1 179 ? -13.178 -9.509 13.884 1.00 96.62 179 SER A C 1
ATOM 1305 O O . SER A 1 179 ? -13.438 -9.106 15.014 1.00 96.62 179 SER A O 1
ATOM 1307 N N . THR A 1 180 ? -12.238 -10.429 13.673 1.00 97.00 180 THR A N 1
ATOM 1308 C CA . THR A 1 180 ? -11.470 -11.077 14.759 1.00 97.00 180 THR A CA 1
ATOM 1309 C C . THR A 1 180 ? -9.952 -10.989 14.595 1.00 97.00 180 THR A C 1
ATOM 1311 O O . THR A 1 180 ? -9.212 -11.620 15.345 1.00 97.00 180 THR A O 1
ATOM 1314 N N . GLY A 1 181 ? -9.485 -10.310 13.551 1.00 96.50 181 GLY A N 1
ATOM 1315 C CA . GLY A 1 181 ? -8.086 -10.254 13.146 1.00 96.50 181 GLY A CA 1
ATOM 1316 C C . GLY A 1 181 ? -7.341 -9.045 13.702 1.00 96.50 181 GLY A C 1
ATOM 1317 O O . GLY A 1 181 ? -7.665 -8.524 14.767 1.00 96.50 181 GLY A O 1
ATOM 1318 N N . ASN A 1 182 ? -6.344 -8.587 12.945 1.00 96.38 182 ASN A N 1
ATOM 1319 C CA . ASN A 1 182 ? -5.493 -7.459 13.309 1.00 96.38 182 ASN A CA 1
ATOM 1320 C C . ASN A 1 182 ? -5.533 -6.374 12.230 1.00 96.38 182 ASN A C 1
ATOM 1322 O O . ASN A 1 182 ? -5.267 -6.649 11.058 1.00 96.38 182 ASN A O 1
ATOM 1326 N N . LEU A 1 183 ? -5.794 -5.136 12.636 1.00 96.00 183 LEU A N 1
ATOM 1327 C CA . LEU A 1 183 ? -5.571 -3.940 11.831 1.00 96.00 183 LEU A CA 1
ATOM 1328 C C . LEU A 1 183 ? -4.409 -3.151 12.433 1.00 96.00 183 LEU A C 1
ATOM 1330 O O . LEU A 1 183 ? -4.469 -2.755 13.594 1.00 96.00 183 LEU A O 1
ATOM 1334 N N . ASN A 1 184 ? -3.378 -2.895 11.633 1.00 95.88 184 ASN A N 1
ATOM 1335 C CA . ASN A 1 184 ? -2.278 -2.002 11.971 1.00 95.88 184 ASN A CA 1
ATOM 1336 C C . ASN A 1 184 ? -2.198 -0.876 10.932 1.00 95.88 184 ASN A C 1
ATOM 1338 O O . ASN A 1 184 ? -1.895 -1.138 9.771 1.00 95.88 184 ASN A O 1
ATOM 1342 N N . ALA A 1 185 ? -2.484 0.362 11.324 1.00 94.56 185 ALA A N 1
ATOM 1343 C CA . ALA A 1 185 ? -2.454 1.523 10.441 1.00 94.56 185 ALA A CA 1
ATOM 1344 C C . ALA A 1 185 ? -1.511 2.593 11.002 1.00 94.56 185 ALA A C 1
ATOM 1346 O O . ALA A 1 185 ? -1.789 3.175 12.045 1.00 94.56 185 ALA A O 1
ATOM 1347 N N . ASN A 1 186 ? -0.412 2.878 10.306 1.00 94.12 186 ASN A N 1
ATOM 1348 C CA . ASN A 1 186 ? 0.570 3.874 10.723 1.00 94.12 186 ASN A CA 1
ATOM 1349 C C . ASN A 1 186 ? 0.729 4.949 9.655 1.00 94.12 186 ASN A C 1
ATOM 1351 O O . ASN A 1 186 ? 1.099 4.648 8.519 1.00 94.12 186 ASN A O 1
ATOM 1355 N N . LEU A 1 187 ? 0.497 6.204 10.029 1.00 93.50 187 LEU A N 1
ATOM 1356 C CA . LEU A 1 187 ? 0.849 7.355 9.203 1.00 93.50 187 LEU A CA 1
ATOM 1357 C C . LEU A 1 187 ? 2.000 8.094 9.871 1.00 93.50 187 LEU A C 1
ATOM 1359 O O . LEU A 1 187 ? 1.912 8.435 11.047 1.00 93.50 187 LEU A O 1
ATOM 1363 N N . THR A 1 188 ? 3.063 8.355 9.129 1.00 92.81 188 THR A N 1
ATOM 1364 C CA . THR A 1 188 ? 4.193 9.154 9.596 1.00 92.81 188 THR A CA 1
ATOM 1365 C C . THR A 1 188 ? 4.340 10.355 8.675 1.00 92.81 188 THR A C 1
ATOM 1367 O O . THR A 1 188 ? 4.545 10.193 7.473 1.00 92.81 188 THR A O 1
ATOM 1370 N N . GLY A 1 189 ? 4.189 11.553 9.232 1.00 90.25 189 GLY A N 1
ATOM 1371 C CA . GLY A 1 189 ? 4.566 12.792 8.561 1.00 90.25 189 GLY A CA 1
ATOM 1372 C C . GLY A 1 189 ? 6.081 12.937 8.517 1.00 90.25 189 GLY A C 1
ATOM 1373 O O . GLY A 1 189 ? 6.797 12.309 9.302 1.00 90.25 189 GLY A O 1
ATOM 1374 N N . GLY A 1 190 ? 6.574 13.772 7.616 1.00 89.94 190 GLY A N 1
ATOM 1375 C CA . GLY A 1 190 ? 7.978 14.150 7.599 1.00 89.94 190 GLY A CA 1
ATOM 1376 C C . GLY A 1 190 ? 8.202 15.490 8.292 1.00 89.94 190 GLY A C 1
ATOM 1377 O O . GLY A 1 190 ? 7.460 15.899 9.181 1.00 89.94 190 GLY A O 1
ATOM 1378 N N . THR A 1 191 ? 9.270 16.194 7.914 1.00 87.31 191 THR A N 1
ATOM 1379 C CA . THR A 1 191 ? 9.567 17.517 8.494 1.00 87.31 191 THR A CA 1
ATOM 1380 C C . THR A 1 191 ? 8.740 18.648 7.876 1.00 87.31 191 THR A C 1
ATOM 1382 O O . THR A 1 191 ? 8.848 19.791 8.328 1.00 87.31 191 THR A O 1
ATOM 1385 N N . GLY A 1 192 ? 7.992 18.351 6.808 1.00 87.31 192 GLY A N 1
ATOM 1386 C CA . GLY A 1 192 ? 7.097 19.279 6.127 1.00 87.31 192 GLY A CA 1
ATOM 1387 C C . GLY A 1 192 ? 5.853 19.616 6.953 1.00 87.31 192 GLY A C 1
ATOM 1388 O O . GLY A 1 192 ? 5.679 19.149 8.073 1.00 87.31 192 GLY A O 1
ATOM 1389 N N . LYS A 1 193 ? 4.987 20.474 6.400 1.00 86.69 193 LYS A N 1
ATOM 1390 C CA . LYS A 1 193 ? 3.644 20.703 6.950 1.00 86.69 193 LYS A CA 1
ATOM 1391 C C . LYS A 1 193 ? 2.698 19.672 6.357 1.00 86.69 193 LYS A C 1
ATOM 1393 O O . LYS A 1 193 ? 2.292 19.842 5.206 1.00 86.69 193 LYS A O 1
ATOM 1398 N N . ASP A 1 194 ? 2.317 18.675 7.136 1.00 87.12 194 ASP A N 1
ATOM 1399 C CA . ASP A 1 194 ? 1.523 17.569 6.630 1.00 87.12 194 ASP A CA 1
ATOM 1400 C C . ASP A 1 194 ? 0.053 17.681 7.046 1.00 87.12 194 ASP A C 1
ATOM 1402 O O . ASP A 1 194 ? -0.336 18.335 8.013 1.00 87.12 194 ASP A O 1
ATOM 1406 N N . TYR A 1 195 ? -0.813 17.051 6.266 1.00 88.62 195 TYR A N 1
ATOM 1407 C CA . TYR A 1 195 ? -2.215 16.857 6.600 1.00 88.62 195 TYR A CA 1
ATOM 1408 C C . TYR A 1 195 ? -2.429 15.357 6.761 1.00 88.62 195 TYR A C 1
ATOM 1410 O O . TYR A 1 195 ? -2.575 14.645 5.774 1.00 88.62 195 TYR A O 1
ATOM 1418 N N . LEU A 1 196 ? -2.383 14.867 8.004 1.00 88.69 196 LEU A N 1
ATOM 1419 C CA . LEU A 1 196 ? -2.453 13.437 8.322 1.00 88.69 196 LEU A CA 1
ATOM 1420 C C . LEU A 1 196 ? -3.802 13.076 8.948 1.00 88.69 196 LEU A C 1
ATOM 1422 O O . LEU A 1 196 ? -4.043 13.356 10.117 1.00 88.69 196 LEU A O 1
ATOM 1426 N N . THR A 1 197 ? -4.667 12.398 8.202 1.00 89.50 197 THR A N 1
ATOM 1427 C CA . THR A 1 197 ? -5.984 11.950 8.674 1.00 89.50 197 THR A CA 1
ATOM 1428 C C . THR A 1 197 ? -6.031 10.425 8.772 1.00 89.50 197 THR A C 1
ATOM 1430 O O . THR A 1 197 ? -5.791 9.749 7.776 1.00 89.50 197 THR A O 1
ATOM 1433 N N . LEU A 1 198 ? -6.385 9.871 9.941 1.00 89.38 198 LEU A N 1
ATOM 1434 C CA . LEU A 1 198 ? -6.572 8.425 10.144 1.00 89.38 198 LEU A CA 1
ATOM 1435 C C . LEU A 1 198 ? -7.893 8.136 10.863 1.00 89.38 198 LEU A C 1
ATOM 1437 O O . LEU A 1 198 ? -7.974 8.169 12.090 1.00 89.38 198 LEU A O 1
ATOM 1441 N N . ALA A 1 199 ? -8.920 7.777 10.100 1.00 89.56 199 ALA A N 1
ATOM 1442 C CA . ALA A 1 199 ? -10.185 7.310 10.655 1.00 89.56 199 ALA A CA 1
ATOM 1443 C C . ALA A 1 199 ? -10.217 5.779 10.716 1.00 89.56 199 ALA A C 1
ATOM 1445 O O . ALA A 1 199 ? -10.056 5.119 9.690 1.00 89.56 199 ALA A O 1
ATOM 1446 N N . VAL A 1 200 ? -10.483 5.206 11.894 1.00 90.62 200 VAL A N 1
ATOM 1447 C CA . VAL A 1 200 ? -10.639 3.752 12.064 1.00 90.62 200 VAL A CA 1
ATOM 1448 C C . VAL A 1 200 ? -11.932 3.433 12.797 1.00 90.62 200 VAL A C 1
ATOM 1450 O O . VAL A 1 200 ? -12.025 3.483 14.020 1.00 90.62 200 VAL A O 1
ATOM 1453 N N . CYS A 1 201 ? -12.965 3.104 12.046 1.00 89.06 201 CYS A N 1
ATOM 1454 C CA . CYS A 1 201 ? -14.264 2.791 12.603 1.00 89.06 201 CYS A CA 1
ATOM 1455 C C . CYS A 1 201 ? -14.458 1.299 12.762 1.00 89.06 201 CYS A C 1
ATOM 1457 O O . CYS A 1 201 ? -14.304 0.556 11.800 1.00 89.06 201 CYS A O 1
ATOM 1459 N N . GLN A 1 202 ? -14.898 0.891 13.943 1.00 89.81 202 GLN A N 1
ATOM 1460 C CA . GLN A 1 202 ? -15.364 -0.460 14.200 1.00 89.81 202 GLN A CA 1
ATOM 1461 C C . GLN A 1 202 ? -16.891 -0.449 14.289 1.00 89.81 202 GLN A C 1
ATOM 1463 O O . GLN A 1 202 ? -17.462 0.287 15.092 1.00 89.81 202 GLN A O 1
ATOM 1468 N N . ALA A 1 203 ? -17.558 -1.244 13.452 1.00 90.50 203 ALA A N 1
ATOM 1469 C CA . ALA A 1 203 ? -19.019 -1.288 13.394 1.00 90.50 203 ALA A CA 1
ATOM 1470 C C . ALA A 1 203 ? -19.650 -1.872 14.671 1.00 90.50 203 ALA A C 1
ATOM 1472 O O . ALA A 1 203 ? -20.733 -1.448 15.067 1.00 90.50 203 ALA A O 1
ATOM 1473 N N . ASN A 1 204 ? -18.974 -2.826 15.319 1.00 89.31 204 ASN A N 1
ATOM 1474 C CA . ASN A 1 204 ? -19.392 -3.423 16.583 1.00 89.31 204 ASN A CA 1
ATOM 1475 C C . ASN A 1 204 ? -18.207 -3.481 17.555 1.00 89.31 204 ASN A C 1
ATOM 1477 O O . ASN A 1 204 ? -17.280 -4.261 17.355 1.00 89.31 204 ASN A O 1
ATOM 1481 N N . THR A 1 205 ? -18.249 -2.685 18.623 1.00 88.19 205 THR A N 1
ATOM 1482 C CA . THR A 1 205 ? -17.183 -2.614 19.639 1.00 88.19 205 THR A CA 1
ATOM 1483 C C . THR A 1 205 ? -17.032 -3.891 20.470 1.00 88.19 205 THR A C 1
ATOM 1485 O O . THR A 1 205 ? -16.036 -4.034 21.171 1.00 88.19 205 THR A O 1
ATOM 1488 N N . GLY A 1 206 ? -17.994 -4.820 20.400 1.00 89.94 206 GLY A N 1
ATOM 1489 C CA . GLY A 1 206 ? -17.888 -6.144 21.018 1.00 89.94 206 GLY A CA 1
ATOM 1490 C C . GLY A 1 206 ? -17.051 -7.148 20.219 1.00 89.94 206 GLY A C 1
ATOM 1491 O O . GLY A 1 206 ? -16.767 -8.230 20.731 1.00 89.94 206 GLY A O 1
ATOM 1492 N N . ASP A 1 207 ? -16.669 -6.825 18.980 1.00 91.25 207 ASP A N 1
ATOM 1493 C CA . ASP A 1 207 ? -15.851 -7.723 18.166 1.00 91.25 207 ASP A CA 1
ATOM 1494 C C . ASP A 1 207 ? -14.392 -7.759 18.667 1.00 91.25 207 ASP A C 1
ATOM 1496 O O . ASP A 1 207 ? -13.838 -6.710 19.007 1.00 91.25 207 ASP A O 1
ATOM 1500 N N . PRO A 1 208 ? -13.725 -8.929 18.666 1.00 93.06 208 PRO A N 1
ATOM 1501 C CA . PRO A 1 208 ? -12.387 -9.099 19.238 1.00 93.06 208 PRO A CA 1
ATOM 1502 C C . PRO A 1 208 ? -11.242 -8.664 18.302 1.00 93.06 208 PRO A C 1
ATOM 1504 O O . PRO A 1 208 ? -10.112 -9.120 18.470 1.00 93.06 208 PRO A O 1
ATOM 1507 N N . VAL A 1 209 ? -11.507 -7.828 17.294 1.00 92.12 209 VAL A N 1
ATOM 1508 C CA . VAL A 1 209 ? -10.465 -7.294 16.403 1.00 92.12 209 VAL A CA 1
ATOM 1509 C C . VAL A 1 209 ? -9.466 -6.449 17.193 1.00 92.12 209 VAL A C 1
ATOM 1511 O O . VAL A 1 209 ? -9.839 -5.590 17.991 1.00 92.12 209 VAL A O 1
ATOM 1514 N N . VAL A 1 210 ? -8.175 -6.666 16.951 1.00 91.06 210 VAL A N 1
ATOM 1515 C CA . VAL A 1 210 ? -7.115 -5.838 17.528 1.00 91.06 210 VAL A CA 1
ATOM 1516 C C . VAL A 1 210 ? -6.806 -4.705 16.563 1.00 91.06 210 VAL A C 1
ATOM 1518 O O . VAL A 1 210 ? -6.410 -4.937 15.420 1.00 91.06 210 VAL A O 1
ATOM 1521 N N . ILE A 1 211 ? -6.974 -3.472 17.029 1.00 90.50 211 ILE A N 1
ATOM 1522 C CA . ILE A 1 211 ? -6.722 -2.266 16.242 1.00 90.50 211 ILE A CA 1
ATOM 1523 C C . ILE A 1 211 ? -5.534 -1.523 16.850 1.00 90.50 211 ILE A C 1
ATOM 1525 O O . ILE A 1 211 ? -5.580 -1.070 17.992 1.00 90.50 211 ILE A O 1
ATOM 1529 N N . SER A 1 212 ? -4.474 -1.370 16.060 1.00 90.12 212 SER A N 1
ATOM 1530 C CA . SER A 1 212 ? -3.368 -0.454 16.320 1.00 90.12 212 SER A CA 1
ATOM 1531 C C . SER A 1 212 ? -3.375 0.610 15.231 1.00 90.12 212 SER A C 1
ATOM 1533 O O . SER A 1 212 ? -3.308 0.296 14.046 1.00 90.12 212 SER A O 1
ATOM 1535 N N . ALA A 1 213 ? -3.526 1.871 15.616 1.00 87.94 213 ALA A N 1
ATOM 1536 C CA . ALA A 1 213 ? -3.672 2.968 14.673 1.00 87.94 213 ALA A CA 1
ATOM 1537 C C . ALA A 1 213 ? -2.860 4.160 15.174 1.00 87.94 213 ALA A C 1
ATOM 1539 O O . ALA A 1 213 ? -3.279 4.828 16.109 1.00 87.94 213 ALA A O 1
ATOM 1540 N N . THR A 1 214 ? -1.695 4.402 14.577 1.00 87.06 214 THR A N 1
ATOM 1541 C CA . THR A 1 214 ? -0.738 5.417 15.029 1.00 87.06 214 THR A CA 1
ATOM 1542 C C . THR A 1 214 ? -0.600 6.527 13.989 1.00 87.06 214 THR A C 1
ATOM 1544 O O . THR A 1 214 ? -0.436 6.259 12.800 1.00 87.06 214 THR A O 1
ATOM 1547 N N . ILE A 1 215 ? -0.606 7.783 14.438 1.00 84.81 215 ILE A N 1
ATOM 1548 C CA . ILE A 1 215 ? -0.153 8.926 13.638 1.00 84.81 215 ILE A CA 1
ATOM 1549 C C . ILE A 1 215 ? 1.075 9.531 14.312 1.00 84.81 215 ILE A C 1
ATOM 1551 O O . ILE A 1 215 ? 0.989 9.988 15.447 1.00 84.81 215 ILE A O 1
ATOM 1555 N N . ASN A 1 216 ? 2.187 9.568 13.582 1.00 86.19 216 ASN A N 1
ATOM 1556 C CA . ASN A 1 216 ? 3.441 10.187 13.986 1.00 86.19 216 ASN A CA 1
ATOM 1557 C C . ASN A 1 216 ? 3.658 11.472 13.181 1.00 86.19 216 ASN A C 1
ATOM 1559 O O . ASN A 1 216 ? 4.175 11.447 12.068 1.00 86.19 216 ASN A O 1
ATOM 1563 N N . ALA A 1 217 ? 3.253 12.594 13.755 1.00 80.69 217 ALA A N 1
ATOM 1564 C CA . ALA A 1 217 ? 3.557 13.930 13.261 1.00 80.69 217 ALA A CA 1
ATOM 1565 C C . ALA A 1 217 ? 5.012 14.309 13.607 1.00 80.69 217 ALA A C 1
ATOM 1567 O O . ALA A 1 217 ? 5.399 14.226 14.776 1.00 80.69 217 ALA A O 1
ATOM 1568 N N . VAL A 1 218 ? 5.832 14.688 12.617 1.00 75.38 218 VAL A N 1
ATOM 1569 C CA . VAL A 1 218 ? 7.276 14.991 12.801 1.00 75.38 218 VAL A CA 1
ATOM 1570 C C . VAL A 1 218 ? 7.627 16.442 12.419 1.00 75.38 218 VAL A C 1
ATOM 1572 O O . VAL A 1 218 ? 8.773 16.872 12.586 1.00 75.38 218 VAL A O 1
ATOM 1575 N N . GLY A 1 219 ? 6.650 17.229 11.953 1.00 63.31 219 GLY A N 1
ATOM 1576 C CA . GLY A 1 219 ? 6.847 18.613 11.525 1.00 63.31 219 GLY A CA 1
ATOM 1577 C C . GLY A 1 219 ? 7.525 19.484 12.591 1.00 63.31 219 GLY A C 1
ATOM 1578 O O . GLY A 1 219 ? 7.282 19.343 13.784 1.00 63.31 219 GLY A O 1
ATOM 1579 N N . LYS A 1 220 ? 8.408 20.400 12.165 1.00 58.31 220 LYS A N 1
ATOM 1580 C CA . LYS A 1 220 ? 9.001 21.414 13.056 1.00 58.31 220 LYS A CA 1
ATOM 1581 C C . LYS A 1 220 ? 8.168 22.700 13.025 1.00 58.31 220 LYS A C 1
ATOM 1583 O O . LYS A 1 220 ? 8.060 23.346 11.981 1.00 58.31 220 LYS A O 1
ATOM 1588 N N . GLY A 1 221 ? 7.688 23.144 14.189 1.00 49.56 221 GLY A N 1
ATOM 1589 C CA . GLY A 1 221 ? 7.094 24.474 14.395 1.00 49.56 221 GLY A CA 1
ATOM 1590 C C . GLY A 1 221 ? 5.568 24.468 14.536 1.00 49.56 221 GLY A C 1
ATOM 1591 O O . GLY A 1 221 ? 4.937 23.428 14.557 1.00 49.56 221 GLY A O 1
ATOM 1592 N N . ASN A 1 222 ? 4.943 25.650 14.617 1.00 44.47 222 ASN A N 1
ATOM 1593 C CA . ASN A 1 222 ? 3.490 25.829 14.846 1.00 44.47 222 ASN A CA 1
ATOM 1594 C C . ASN A 1 222 ? 2.575 25.336 13.692 1.00 44.47 222 ASN A C 1
ATOM 1596 O O . ASN A 1 222 ? 1.444 25.812 13.539 1.00 44.47 222 ASN A O 1
ATOM 1600 N N . GLN A 1 223 ? 3.063 24.457 12.822 1.00 52.84 223 GLN A N 1
ATOM 1601 C CA . GLN A 1 223 ? 2.374 24.002 11.624 1.00 52.84 223 GLN A CA 1
ATOM 1602 C C . GLN A 1 223 ? 1.599 22.728 11.965 1.00 52.84 223 GLN A C 1
ATOM 1604 O O . GLN A 1 223 ? 2.170 21.683 12.228 1.00 52.84 223 GLN A O 1
ATOM 1609 N N . LYS A 1 224 ? 0.276 22.882 12.061 1.00 59.28 224 LYS A N 1
ATOM 1610 C CA . LYS A 1 224 ? -0.641 21.878 12.603 1.00 59.28 224 LYS A CA 1
ATOM 1611 C C . LYS A 1 224 ? -0.834 20.714 11.634 1.00 59.28 224 LYS A C 1
ATOM 1613 O O . LYS A 1 224 ? -1.580 20.875 10.668 1.00 59.28 224 LYS A O 1
ATOM 1618 N N . ASP A 1 225 ? -0.286 19.554 11.969 1.00 62.38 225 ASP A N 1
ATOM 1619 C CA . ASP A 1 225 ? -0.812 18.289 11.465 1.00 62.38 225 ASP A CA 1
ATOM 1620 C C . ASP A 1 225 ? -2.223 18.099 12.055 1.00 62.38 225 ASP A C 1
ATOM 1622 O O . ASP A 1 225 ? -2.438 18.200 13.270 1.00 62.38 225 ASP A O 1
ATOM 1626 N N . ILE A 1 226 ? -3.229 17.921 11.194 1.00 62.59 226 ILE A N 1
ATOM 1627 C CA . ILE A 1 226 ? -4.628 17.773 11.624 1.00 62.59 226 ILE A CA 1
ATOM 1628 C C . ILE A 1 226 ? -4.910 16.301 11.871 1.00 62.59 226 ILE A C 1
ATOM 1630 O O . ILE A 1 226 ? -5.350 15.589 10.980 1.00 62.59 226 ILE A O 1
ATOM 1634 N N . LEU A 1 227 ? -4.702 15.872 13.109 1.00 64.75 227 LEU A N 1
ATOM 1635 C CA . LEU A 1 227 ? -5.045 14.530 13.544 1.00 64.75 227 LEU A CA 1
ATOM 1636 C C . LEU A 1 227 ? -6.558 14.391 13.714 1.00 64.75 227 LEU A C 1
ATOM 1638 O O . LEU A 1 227 ? -7.153 15.099 14.527 1.00 64.75 227 LEU A O 1
ATOM 1642 N N . ALA A 1 228 ? -7.170 13.454 12.997 1.00 66.19 228 ALA A N 1
ATOM 1643 C CA . ALA A 1 228 ? -8.590 13.169 13.109 1.00 66.19 228 ALA A CA 1
ATOM 1644 C C . ALA A 1 228 ? -8.828 11.672 13.342 1.00 66.19 228 ALA A C 1
ATOM 1646 O O . ALA A 1 228 ? -8.453 10.880 12.485 1.00 66.19 228 ALA A O 1
ATOM 1647 N N . ILE A 1 229 ? -9.411 11.301 14.493 1.00 66.50 229 ILE A N 1
ATOM 1648 C CA . ILE A 1 229 ? -9.557 9.904 14.956 1.00 66.50 229 ILE A CA 1
ATOM 1649 C C . ILE A 1 229 ? -10.983 9.585 15.413 1.00 66.50 229 ILE A C 1
ATOM 1651 O O . ILE A 1 229 ? -11.750 10.468 15.795 1.00 66.50 229 ILE A O 1
ATOM 1655 N N . THR A 1 230 ? -11.306 8.302 15.450 1.00 64.81 230 THR A N 1
ATOM 1656 C CA . THR A 1 230 ? -12.559 7.707 15.943 1.00 64.81 230 THR A CA 1
ATOM 1657 C C . THR A 1 230 ? -12.372 7.105 17.348 1.00 64.81 230 THR A C 1
ATOM 1659 O O . THR A 1 230 ? -11.235 6.852 17.760 1.00 64.81 230 THR A O 1
AT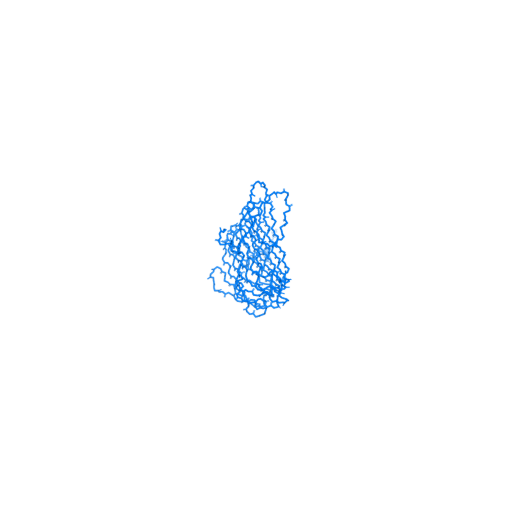OM 1662 N N . PRO A 1 231 ? -13.450 6.874 18.127 1.00 62.25 231 PRO A N 1
ATOM 1663 C CA . PRO A 1 231 ? -13.337 6.294 19.470 1.00 62.25 231 PRO A CA 1
ATOM 1664 C C . PRO A 1 231 ? -12.623 4.930 19.474 1.00 62.25 231 PRO A C 1
ATOM 1666 O O . PRO A 1 231 ? -12.936 4.072 18.655 1.00 62.25 231 PRO A O 1
ATOM 1669 N N . GLY A 1 232 ? -11.688 4.724 20.411 1.00 61.12 232 GLY A N 1
ATOM 1670 C CA . GLY A 1 232 ? -10.924 3.472 20.565 1.00 61.12 232 GLY A CA 1
ATOM 1671 C C . GLY A 1 232 ? -9.541 3.454 19.896 1.00 61.12 232 GLY A C 1
ATOM 1672 O O . GLY A 1 232 ? -8.763 2.538 20.144 1.00 61.12 232 GLY A O 1
ATOM 1673 N N . VAL A 1 233 ? -9.195 4.474 19.103 1.00 62.66 233 VAL A N 1
ATOM 1674 C CA . VAL A 1 233 ? -7.865 4.622 18.488 1.00 62.66 233 VAL A CA 1
ATOM 1675 C C . VAL A 1 233 ? -6.848 5.172 19.497 1.00 62.66 233 VAL A C 1
ATOM 1677 O O . VAL A 1 233 ? -7.076 6.216 20.112 1.00 62.66 233 VAL A O 1
ATOM 1680 N N . LEU A 1 234 ? -5.706 4.489 19.651 1.00 63.53 234 LEU A N 1
ATOM 1681 C CA . LEU A 1 234 ? -4.584 4.948 20.478 1.00 63.53 234 LEU A CA 1
ATOM 1682 C C . LEU A 1 234 ? -3.711 5.940 19.706 1.00 63.53 234 LEU A C 1
ATOM 1684 O O . LEU A 1 234 ? -3.033 5.567 18.760 1.00 63.53 234 LEU A O 1
ATOM 1688 N N . VAL A 1 235 ? -3.657 7.192 20.147 1.00 60.78 235 VAL A N 1
ATOM 1689 C CA . VAL A 1 235 ? -2.760 8.198 19.563 1.00 60.78 235 VAL A CA 1
ATOM 1690 C C . VAL A 1 235 ? -1.459 8.256 20.349 1.00 60.78 235 VAL A C 1
ATOM 1692 O O . VAL A 1 235 ? -1.463 8.635 21.519 1.00 60.78 235 VAL A O 1
ATOM 1695 N N . ASN A 1 236 ? -0.340 7.971 19.684 1.00 65.19 236 ASN A N 1
ATOM 1696 C CA . ASN A 1 236 ? 0.994 8.212 20.227 1.00 65.19 236 ASN A CA 1
ATOM 1697 C C . ASN A 1 236 ? 1.579 9.478 19.589 1.00 65.19 236 ASN A C 1
ATOM 1699 O O . ASN A 1 236 ? 1.959 9.461 18.425 1.00 65.19 236 ASN A O 1
ATOM 1703 N N . SER A 1 237 ? 1.661 10.577 20.344 1.00 59.06 237 SER A N 1
ATOM 1704 C CA . SER A 1 237 ? 2.406 11.772 19.920 1.00 59.06 237 SER A CA 1
ATOM 1705 C C . SER A 1 237 ? 3.858 11.639 20.372 1.00 59.06 237 SER A C 1
ATOM 1707 O O . SER A 1 237 ? 4.125 11.629 21.573 1.00 59.06 237 SER A O 1
ATOM 1709 N N . LEU A 1 238 ? 4.796 11.509 19.430 1.00 56.88 238 LEU A N 1
ATOM 1710 C CA . LEU A 1 238 ? 6.224 11.335 19.736 1.00 56.88 238 LEU A CA 1
ATOM 1711 C C . LEU A 1 238 ? 6.962 12.655 19.997 1.00 56.88 238 LEU A C 1
ATOM 1713 O O . LEU A 1 238 ? 8.008 12.653 20.644 1.00 56.88 238 LEU A O 1
ATOM 1717 N N . SER A 1 239 ? 6.429 13.785 19.536 1.00 55.09 239 SER A N 1
ATOM 1718 C CA . SER A 1 239 ? 6.959 15.106 19.859 1.00 55.09 239 SER A CA 1
ATOM 1719 C C . SER A 1 239 ? 6.112 15.723 20.972 1.00 55.09 239 SER A C 1
ATOM 1721 O O . SER A 1 239 ? 4.889 15.584 20.989 1.00 55.09 239 SER A O 1
ATOM 1723 N N . GLY A 1 240 ? 6.741 16.421 21.923 1.00 55.91 240 GLY A N 1
ATOM 1724 C CA . GLY A 1 240 ? 6.061 17.186 22.981 1.00 55.91 240 GLY A CA 1
ATOM 1725 C C . GLY A 1 240 ? 5.203 18.357 22.470 1.00 55.91 240 GLY A C 1
ATOM 1726 O O . GLY A 1 240 ? 4.937 19.299 23.217 1.00 55.91 240 GLY A O 1
ATOM 1727 N N . GLU A 1 241 ? 4.806 18.334 21.199 1.00 58.75 241 GLU A N 1
ATOM 1728 C CA . GLU A 1 241 ? 3.932 19.301 20.565 1.00 58.75 241 GLU A CA 1
ATOM 1729 C C . GLU A 1 241 ? 2.467 18.990 20.899 1.00 58.75 241 GLU A C 1
ATOM 1731 O O . GLU A 1 241 ? 2.014 17.845 20.934 1.00 58.75 241 GLU A O 1
ATOM 1736 N N . LYS A 1 242 ? 1.704 20.044 21.205 1.00 57.19 242 LYS A N 1
ATOM 1737 C CA . LYS A 1 242 ? 0.290 19.934 21.572 1.00 57.19 242 LYS A CA 1
ATOM 1738 C C . LYS A 1 242 ? -0.562 19.770 20.314 1.00 57.19 242 LYS A C 1
ATOM 1740 O O . LYS A 1 242 ? -1.169 20.735 19.849 1.00 57.19 242 LYS A O 1
ATOM 1745 N N . PHE A 1 243 ? -0.654 18.558 19.783 1.00 65.62 243 PHE A N 1
ATOM 1746 C CA . PHE A 1 243 ? -1.713 18.237 18.828 1.00 65.62 243 PHE A CA 1
ATOM 1747 C C . PHE A 1 243 ? -3.049 18.228 19.567 1.00 65.62 243 PHE A C 1
ATOM 1749 O O . PHE A 1 243 ? -3.197 17.594 20.610 1.00 65.62 243 PHE A O 1
ATOM 1756 N N . THR A 1 244 ? -4.031 18.964 19.048 1.00 66.69 244 THR A N 1
ATOM 1757 C CA . THR A 1 244 ? -5.421 18.817 19.493 1.00 66.69 244 THR A CA 1
ATOM 1758 C C . THR A 1 244 ? -6.100 17.888 18.495 1.00 66.69 244 THR A C 1
ATOM 1760 O O . THR A 1 244 ? -6.489 18.370 17.428 1.00 66.69 244 THR A O 1
ATOM 1763 N N . PRO A 1 245 ? -6.192 16.572 18.770 1.00 67.62 245 PRO A N 1
ATOM 1764 C CA . PRO A 1 245 ? -6.895 15.660 17.883 1.00 67.62 245 PRO A CA 1
ATOM 1765 C C . PRO A 1 245 ? -8.336 16.134 17.704 1.00 67.62 245 PRO A C 1
ATOM 1767 O O . PRO A 1 245 ? -9.053 16.389 18.675 1.00 67.62 245 PRO A O 1
ATOM 1770 N N . LYS A 1 246 ? -8.771 16.250 16.453 1.00 73.56 246 LYS A N 1
ATOM 1771 C CA . LYS A 1 246 ? -10.179 16.402 16.115 1.00 73.56 246 LYS A CA 1
ATOM 1772 C C . LYS A 1 246 ? -10.827 15.030 16.254 1.00 73.56 246 LYS A C 1
ATOM 1774 O O . LYS A 1 246 ? -10.530 14.111 15.499 1.00 73.56 246 LYS A O 1
ATOM 1779 N N . ILE A 1 247 ? -11.725 14.875 17.215 1.00 73.44 247 ILE A N 1
ATOM 1780 C CA . ILE A 1 247 ? -12.520 13.650 17.296 1.00 73.44 247 ILE A CA 1
ATOM 1781 C C . ILE A 1 247 ? -13.528 13.678 16.147 1.00 73.44 247 ILE A C 1
ATOM 1783 O O . ILE A 1 247 ? -14.287 14.636 15.988 1.00 73.44 247 ILE A O 1
ATOM 1787 N N . LEU A 1 248 ? -13.501 12.639 15.324 1.00 72.69 248 LEU A N 1
ATOM 1788 C CA . LEU A 1 248 ? -14.428 12.451 14.224 1.00 72.69 248 LEU A CA 1
ATOM 1789 C C 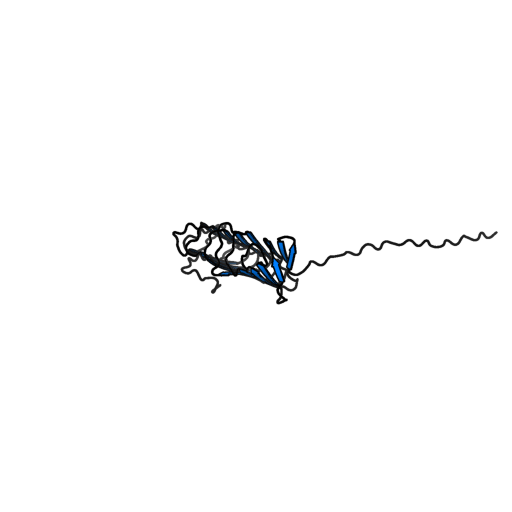. LEU A 1 248 ? -15.709 11.800 14.734 1.00 72.69 248 LEU A C 1
ATOM 1791 O O . LEU A 1 248 ? -15.678 10.832 15.491 1.00 72.69 248 LEU A O 1
ATOM 1795 N N . THR A 1 249 ? -16.844 12.324 14.282 1.00 76.50 249 THR A N 1
ATOM 1796 C CA . THR A 1 249 ? -18.174 11.761 14.559 1.00 76.50 249 THR A CA 1
ATOM 1797 C C . THR A 1 249 ? -18.654 10.819 13.460 1.00 76.50 249 THR A C 1
ATOM 1799 O O . THR A 1 249 ? -19.658 10.136 13.638 1.00 76.50 249 THR A O 1
ATOM 1802 N N . SER A 1 250 ? -17.955 10.775 12.322 1.00 81.00 250 SER A N 1
ATOM 1803 C CA . SER A 1 250 ? -18.276 9.901 11.199 1.00 81.00 250 SER A CA 1
ATOM 1804 C C . SER A 1 250 ? -17.016 9.271 10.610 1.00 81.00 250 SER A C 1
ATOM 1806 O O . SER A 1 250 ? -15.903 9.768 10.783 1.00 81.00 250 SER A O 1
ATOM 1808 N N . CYS A 1 251 ? -17.212 8.168 9.895 1.00 79.56 251 CYS A N 1
ATOM 1809 C CA . CYS A 1 251 ? -16.140 7.414 9.256 1.00 79.56 251 CYS A CA 1
ATOM 1810 C C . CYS A 1 251 ? -15.793 7.909 7.861 1.00 79.56 251 CYS A C 1
ATOM 1812 O O . CYS A 1 251 ? -14.986 7.259 7.221 1.00 79.56 251 CYS A O 1
ATOM 1814 N N . SER A 1 252 ? -16.442 8.954 7.346 1.00 82.75 252 SER A N 1
ATOM 1815 C CA . SER A 1 252 ? -16.244 9.428 5.975 1.00 82.75 252 SER A CA 1
ATOM 1816 C C . SER A 1 252 ? -15.465 10.730 6.013 1.00 82.75 252 SER A C 1
ATOM 1818 O O . SER A 1 252 ? -16.063 11.792 6.163 1.00 82.75 252 SER A O 1
ATOM 1820 N N . VAL A 1 253 ? -14.139 10.644 5.915 1.00 82.56 253 VAL A N 1
ATOM 1821 C CA . VAL A 1 253 ? -13.265 11.816 6.110 1.00 82.56 253 VAL A CA 1
ATOM 1822 C C . VAL A 1 253 ? -12.333 12.114 4.952 1.00 82.56 253 VAL A C 1
ATOM 1824 O O . VAL A 1 253 ? -12.002 13.274 4.744 1.00 82.56 253 VAL A O 1
ATOM 1827 N N . CYS A 1 254 ? -11.982 11.116 4.139 1.00 81.62 254 CYS A N 1
ATOM 1828 C CA . CYS A 1 254 ? -11.094 11.347 2.996 1.00 81.62 254 CYS A CA 1
ATOM 1829 C C . CYS A 1 254 ? -11.787 11.994 1.787 1.00 81.62 254 CYS A C 1
ATOM 1831 O O . CYS A 1 254 ? -11.134 12.288 0.794 1.00 81.62 254 CYS A O 1
ATOM 1833 N N . ALA A 1 255 ? -13.105 12.211 1.841 1.00 64.94 255 ALA A N 1
ATOM 1834 C CA . ALA A 1 255 ? -13.841 12.916 0.790 1.00 64.94 255 ALA A CA 1
ATOM 1835 C C . ALA A 1 255 ? -13.735 14.450 0.903 1.00 64.94 255 ALA A C 1
ATOM 1837 O O . ALA A 1 255 ? -14.096 15.151 -0.039 1.00 64.94 255 ALA A O 1
ATOM 1838 N N . GLU A 1 256 ? -13.269 14.963 2.047 1.00 48.62 256 GLU A N 1
ATOM 1839 C CA . GLU A 1 256 ? -13.203 16.401 2.349 1.00 48.62 256 GLU A CA 1
ATOM 1840 C C . GLU A 1 256 ? -11.763 16.950 2.384 1.00 48.62 256 GLU A C 1
ATOM 1842 O O . GLU A 1 256 ? -11.580 18.151 2.590 1.00 48.62 256 GLU A O 1
ATOM 1847 N N . SER A 1 257 ? -10.755 16.084 2.220 1.00 50.41 257 SER A N 1
ATOM 1848 C CA . SER A 1 257 ? -9.324 16.372 2.432 1.00 50.41 257 SER A CA 1
ATOM 1849 C C . SER A 1 257 ? -8.534 16.648 1.162 1.00 50.41 257 SER A C 1
ATOM 1851 O O . SER A 1 257 ? -8.773 15.934 0.163 1.00 50.41 257 SER A O 1
#

pLDDT: mean 87.88, std 13.4, range [44.47, 98.62]

Radius of gyration: 25.54 Å; chains: 1; bounding box: 98×44×74 Å